Protein AF-0000000071353241 (afdb_homodimer)

Foldseek 3Di:
DPPPPPPPPPPVPPDDPPDDADPDADPDADDLVFFDDWDWDDCVDDHNDTWIWTQGVVRDTGTHDPVDPSVVVSVVVVVVVVVVVVVVVVVVVVVVVD/DPPPPPPPPPPVPPDDPPDDADPDADPDADDLVFFDDWDWDDCVDDHNDTWIWTQGVVRDTGTHDPVDPSVVVSVVVVVVVVVVVVVVVVVVVVVVVD

pLDDT: mean 79.27, std 21.47, range [33.78, 96.94]

Sequence (196 aa):
MTMIVKKMLCVMSDGPLNYACCVKYTQNPLPFGVIKGFMEQKSTEVCRIDAIIFLTKNNKKVCASTKDQWVRVALARLRSKLEKLSEEGNQHLITAGLMTMIVKKMLCVMSDGPLNYACCVKYTQNPLPFGVIKGFMEQKSTEVCRIDAIIFLTKNNKKVCASTKDQWVRVALARLRSKLEKLSEEGNQHLITAGL

InterPro domains:
  IPR001811 Chemokine interleukin-8-like domain [PF00048] (20-78)
  IPR001811 Chemokine interleukin-8-like domain [SM00199] (18-78)
  IPR036048 Chemokine interleukin-8-like superfamily [SSF54117] (17-86)
  IPR039809 Chemokine beta/gamma/delta [PTHR12015] (10-80)

Solvent-accessible surface area (backbone atoms only — not comparable to full-atom values): 11376 Å² total; per-residue (Å²): 136,82,78,77,77,73,77,73,72,75,67,62,67,68,46,71,52,85,75,80,60,58,85,61,62,62,90,66,88,73,67,67,87,44,53,40,32,38,34,63,40,47,38,91,58,93,33,83,43,67,32,39,30,38,32,30,78,80,30,37,53,43,32,33,46,47,76,39,66,67,47,26,52,48,38,53,51,49,33,53,49,36,52,52,50,35,50,60,25,48,56,57,58,59,58,69,74,104,135,80,78,76,75,76,75,72,72,74,66,62,69,68,45,72,54,85,74,80,61,60,85,62,60,62,89,68,88,73,67,66,89,44,55,41,33,36,34,62,40,47,39,91,57,93,32,82,43,67,32,40,30,38,32,30,78,82,31,38,53,42,32,33,45,47,75,39,65,68,47,26,52,48,37,52,52,50,31,54,49,36,52,53,51,36,50,60,26,46,56,59,56,58,59,69,73,106

Structure (mmCIF, N/CA/C/O backbone):
data_AF-0000000071353241-model_v1
#
loop_
_entity.id
_entity.type
_entity.pdbx_description
1 polymer 'Chemokine interleukin-8-like domain-containing protein'
#
loop_
_atom_site.group_PDB
_atom_site.id
_atom_site.type_symbol
_atom_site.label_atom_id
_atom_site.label_alt_id
_atom_site.label_comp_id
_atom_site.label_asym_id
_atom_site.label_entity_id
_atom_site.label_seq_id
_atom_site.pdbx_PDB_ins_code
_atom_site.Cartn_x
_atom_site.Cartn_y
_atom_site.Cartn_z
_atom_site.occupancy
_atom_site.B_iso_or_equiv
_atom_site.auth_seq_id
_atom_site.auth_comp_id
_atom_site.auth_asym_id
_atom_site.auth_atom_id
_atom_site.pdbx_PDB_model_num
ATOM 1 N N . MET A 1 1 ? -11.195 47.031 -11.602 1 39.56 1 MET A N 1
ATOM 2 C CA . MET A 1 1 ? -10.57 45.875 -12.266 1 39.56 1 MET A CA 1
ATOM 3 C C . MET A 1 1 ? -10.07 44.875 -11.234 1 39.56 1 MET A C 1
ATOM 5 O O . MET A 1 1 ? -8.953 45 -10.727 1 39.56 1 MET A O 1
ATOM 9 N N . THR A 1 2 ? -10.938 44.469 -10.273 1 43.84 2 THR A N 1
ATOM 10 C CA . THR A 1 2 ? -10.75 43.562 -9.141 1 43.84 2 THR A CA 1
ATOM 11 C C . THR A 1 2 ? -10.477 42.125 -9.617 1 43.84 2 THR A C 1
ATOM 13 O O . THR A 1 2 ? -11.297 41.562 -10.32 1 43.84 2 THR A O 1
ATOM 16 N N . MET A 1 3 ? -9.188 41.844 -9.945 1 35.81 3 MET A N 1
ATOM 17 C CA . MET A 1 3 ? -8.711 40.5 -10.344 1 35.81 3 MET A CA 1
ATOM 18 C C . MET A 1 3 ? -9.086 39.469 -9.305 1 35.81 3 MET A C 1
ATOM 20 O O . MET A 1 3 ? -8.578 39.469 -8.18 1 35.81 3 MET A O 1
ATOM 24 N N . ILE A 1 4 ? -10.32 39 -9.242 1 46.84 4 ILE A N 1
ATOM 25 C CA . ILE A 1 4 ? -10.75 37.906 -8.367 1 46.84 4 ILE A CA 1
ATOM 26 C C . ILE A 1 4 ? -9.898 36.688 -8.633 1 46.84 4 ILE A C 1
ATOM 28 O O . ILE A 1 4 ? -9.961 36.094 -9.719 1 46.84 4 ILE A O 1
ATOM 32 N N . VAL A 1 5 ? -8.6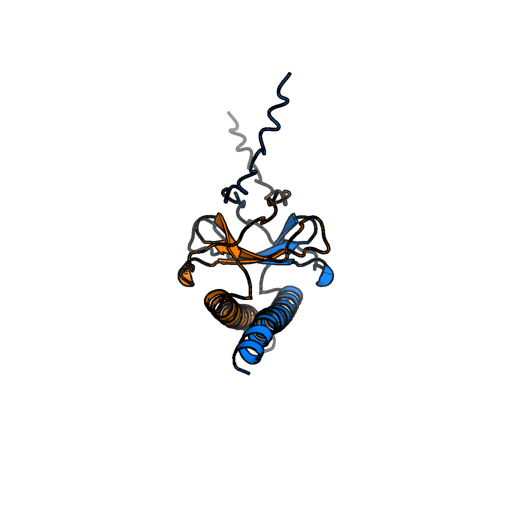8 36.594 -8.07 1 45.72 5 VAL A N 1
ATOM 33 C CA . VAL A 1 5 ? -7.938 35.312 -8.039 1 45.72 5 VAL A CA 1
ATOM 34 C C . VAL A 1 5 ? -8.766 34.25 -7.348 1 45.72 5 VAL A C 1
ATOM 36 O O . VAL A 1 5 ? -9.094 34.375 -6.168 1 45.72 5 VAL A O 1
ATOM 39 N N . LYS A 1 6 ? -9.727 33.688 -7.961 1 37.12 6 LYS A N 1
ATOM 40 C CA . LYS A 1 6 ? -10.398 32.5 -7.445 1 37.12 6 LYS A CA 1
ATOM 41 C C . LYS A 1 6 ? -9.383 31.438 -7.008 1 37.12 6 LYS A C 1
ATOM 43 O O . LYS A 1 6 ? -8.641 30.906 -7.832 1 37.12 6 LYS A O 1
ATOM 48 N N . LYS A 1 7 ? -8.953 31.391 -5.688 1 39.09 7 LYS A N 1
ATOM 49 C CA . LYS A 1 7 ? -8.188 30.281 -5.145 1 39.09 7 LYS A CA 1
ATOM 50 C C . LYS A 1 7 ? -8.852 28.953 -5.469 1 39.09 7 LYS A C 1
ATOM 52 O O . LYS A 1 7 ? -9.93 28.641 -4.957 1 39.09 7 LYS A O 1
ATOM 57 N N . MET A 1 8 ? -8.68 28.422 -6.672 1 38.34 8 MET A N 1
ATOM 58 C CA . MET A 1 8 ? -9.156 27.062 -6.973 1 38.34 8 MET A CA 1
ATOM 59 C C . MET A 1 8 ? -8.672 26.078 -5.922 1 38.34 8 MET A C 1
ATOM 61 O O . MET A 1 8 ? -7.469 25.859 -5.773 1 38.34 8 MET A O 1
ATOM 65 N N . LEU A 1 9 ? -9.359 26.156 -4.797 1 36.19 9 LEU A N 1
ATOM 66 C CA . LEU A 1 9 ? -9.07 25.141 -3.801 1 36.19 9 LEU A CA 1
ATOM 67 C C . LEU A 1 9 ? -9.094 23.75 -4.426 1 36.19 9 LEU A C 1
ATOM 69 O O . LEU A 1 9 ? -10.133 23.312 -4.938 1 36.19 9 LEU A O 1
ATOM 73 N N . CYS A 1 10 ? -8.055 23.469 -5.168 1 33.78 10 CYS A N 1
ATOM 74 C CA . CYS A 1 10 ? -7.941 22.078 -5.582 1 33.78 10 CYS A CA 1
ATOM 75 C C . CYS A 1 10 ? -8.211 21.141 -4.414 1 33.78 10 CYS A C 1
ATOM 77 O O . CYS A 1 10 ? -7.41 21.062 -3.477 1 33.78 10 CYS A O 1
ATOM 79 N N . VAL A 1 11 ? -9.578 21.016 -4.082 1 40.41 11 VAL A N 1
ATOM 80 C CA . VAL A 1 11 ? -9.953 19.938 -3.184 1 40.41 11 VAL A CA 1
ATOM 81 C C . VAL A 1 11 ? -9.344 18.625 -3.678 1 40.41 11 VAL A C 1
ATOM 83 O O . VAL A 1 11 ? -9.469 18.281 -4.855 1 40.41 11 VAL A O 1
ATOM 86 N N . MET A 1 12 ? -8.234 18.266 -3.271 1 42.62 12 MET A N 1
ATOM 87 C CA . MET A 1 12 ? -7.742 16.922 -3.525 1 42.62 12 MET A CA 1
ATOM 88 C C . MET A 1 12 ? -8.867 15.891 -3.422 1 42.62 12 MET A C 1
ATOM 90 O O . MET A 1 12 ? -9.57 15.836 -2.408 1 42.62 12 MET A O 1
ATOM 94 N N . SER A 1 13 ? -9.656 15.789 -4.52 1 41.5 13 SER A N 1
ATOM 95 C CA . SER A 1 13 ? -10.742 14.82 -4.637 1 41.5 13 SER A CA 1
ATOM 96 C C . SER A 1 13 ? -10.289 13.422 -4.242 1 41.5 13 SER A C 1
ATOM 98 O O . SER A 1 13 ? -9.195 12.992 -4.617 1 41.5 13 SER A O 1
ATOM 100 N N . ASP A 1 14 ? -10.547 13.031 -3.055 1 49.31 14 ASP A N 1
ATOM 101 C CA . ASP A 1 14 ? -10.539 11.602 -2.756 1 49.31 14 ASP A CA 1
ATOM 102 C C . ASP A 1 14 ? -11.188 10.805 -3.887 1 49.31 14 ASP A C 1
ATOM 104 O O . ASP A 1 14 ? -12.414 10.773 -4.012 1 49.31 14 ASP A O 1
ATOM 108 N N . GLY A 1 15 ? -10.688 11.055 -5.113 1 51.78 15 GLY A N 1
ATOM 109 C CA . GLY A 1 15 ? -11.383 10.305 -6.145 1 51.78 15 GLY A CA 1
ATOM 110 C C . GLY A 1 15 ? -11.031 8.828 -6.156 1 51.78 15 GLY A C 1
ATOM 111 O O . GLY A 1 15 ? -10.086 8.406 -5.48 1 51.78 15 GLY A O 1
ATOM 112 N N . PRO A 1 16 ? -12.086 8.062 -6.605 1 55.38 16 PRO A N 1
ATOM 113 C CA . PRO A 1 16 ? -11.859 6.629 -6.773 1 55.38 16 PRO A CA 1
ATOM 114 C C . PRO A 1 16 ? -10.594 6.316 -7.578 1 55.38 16 PRO A C 1
ATOM 116 O O . PRO A 1 16 ? -10.227 7.086 -8.469 1 55.38 16 PRO A O 1
ATOM 119 N N . LEU A 1 17 ? -9.594 5.617 -6.926 1 58.62 17 LEU A N 1
ATOM 120 C CA . LEU A 1 17 ? -8.516 5.023 -7.703 1 58.62 17 LEU A CA 1
ATOM 121 C C . LEU A 1 17 ? -9.016 3.836 -8.516 1 58.62 17 LEU A C 1
ATOM 123 O O . LEU A 1 17 ? -9.766 3 -8.008 1 58.62 17 LEU A O 1
ATOM 127 N N . ASN A 1 18 ? -9.633 4.016 -9.633 1 62.59 18 ASN A N 1
ATOM 128 C CA . ASN A 1 18 ? -10.062 2.863 -10.422 1 62.59 18 ASN A CA 1
ATOM 129 C C . ASN A 1 18 ? -8.891 1.947 -10.758 1 62.59 18 ASN A C 1
ATOM 131 O O . ASN A 1 18 ? -8.023 2.307 -11.555 1 62.59 18 ASN A O 1
ATOM 135 N N . TYR A 1 19 ? -8.742 0.944 -9.727 1 66.56 19 TYR A N 1
ATOM 136 C CA . TYR A 1 19 ? -7.668 0.024 -10.078 1 66.56 19 TYR A CA 1
ATOM 137 C C . TYR A 1 19 ? -8.211 -1.197 -10.812 1 66.56 19 TYR A C 1
ATOM 139 O O . TYR A 1 19 ? -9.227 -1.768 -10.406 1 66.56 19 TYR A O 1
ATOM 147 N N . ALA A 1 20 ? -7.641 -1.455 -12.047 1 76.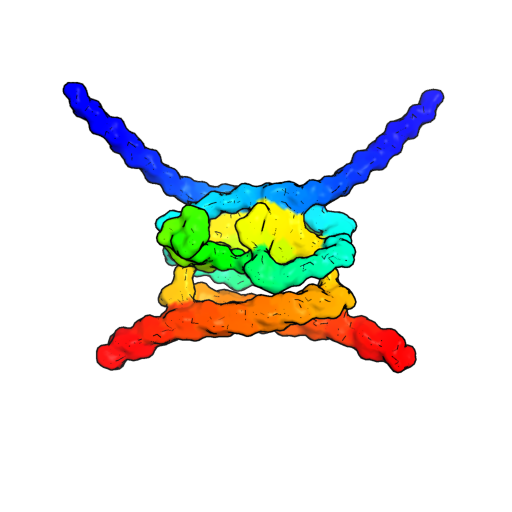25 20 ALA A N 1
ATOM 148 C CA . ALA A 1 20 ? -7.949 -2.678 -12.789 1 76.25 20 ALA A CA 1
ATOM 149 C C . ALA A 1 20 ? -7.426 -3.908 -12.047 1 76.25 20 ALA A C 1
ATOM 151 O O . ALA A 1 20 ? -6.414 -3.836 -11.352 1 76.25 20 ALA A O 1
ATOM 152 N N . CYS A 1 21 ? -8.195 -5.051 -12.164 1 87.38 21 CYS A N 1
ATOM 153 C CA . CYS A 1 21 ? -7.793 -6.309 -11.547 1 87.38 21 CYS A CA 1
ATOM 154 C C . CYS A 1 21 ? -6.496 -6.828 -12.156 1 87.38 21 CYS A C 1
ATOM 156 O O . CYS A 1 21 ? -6.285 -6.719 -13.359 1 87.38 21 CYS A O 1
ATOM 158 N N . CYS A 1 22 ? -5.637 -7.32 -11.305 1 91.12 22 CYS A N 1
ATOM 159 C CA . CYS A 1 22 ? -4.543 -8.156 -11.789 1 91.12 22 CYS A CA 1
ATOM 160 C C . CYS A 1 22 ? -5.07 -9.453 -12.375 1 91.12 22 CYS A C 1
ATOM 162 O O . CYS A 1 22 ? -5.887 -10.141 -11.758 1 91.12 22 CYS A O 1
ATOM 164 N N . VAL A 1 23 ? -4.605 -9.828 -13.609 1 92.31 23 VAL A N 1
ATOM 165 C CA . VAL A 1 23 ? -5.004 -11.094 -14.219 1 92.31 23 VAL A CA 1
ATOM 166 C C . VAL A 1 23 ? -3.775 -11.977 -14.414 1 92.31 23 VAL A C 1
ATOM 168 O O . VAL A 1 23 ? -3.9 -13.188 -14.625 1 92.31 23 VAL A O 1
ATOM 171 N N . LYS A 1 24 ? -2.598 -11.367 -14.375 1 94.44 24 LYS A N 1
ATOM 172 C CA . LYS A 1 24 ? -1.312 -12.047 -14.469 1 94.44 24 LYS A CA 1
ATOM 173 C C . LYS A 1 24 ? -0.288 -11.43 -13.531 1 94.44 24 LYS A C 1
ATOM 175 O O . LYS A 1 24 ? -0.538 -10.375 -12.938 1 94.44 24 LYS A O 1
ATOM 180 N N . TYR A 1 25 ? 0.822 -12.164 -13.344 1 94.62 25 TYR A N 1
ATOM 181 C CA . TYR A 1 25 ? 1.871 -11.68 -12.453 1 94.62 25 TYR A CA 1
ATOM 182 C C . TYR A 1 25 ? 3.104 -11.258 -13.242 1 94.62 25 TYR A C 1
ATOM 184 O O . TYR A 1 25 ? 3.389 -11.812 -14.312 1 94.62 25 TYR A O 1
ATOM 192 N N . THR A 1 26 ? 3.725 -10.258 -12.711 1 95.19 26 THR A N 1
ATOM 193 C CA . THR A 1 26 ? 4.98 -9.82 -13.32 1 95.19 26 THR A CA 1
ATOM 194 C C . THR A 1 26 ? 5.988 -10.969 -13.352 1 95.19 26 THR A C 1
ATOM 196 O O . THR A 1 26 ? 6.062 -11.766 -12.406 1 95.19 26 THR A O 1
ATOM 199 N N . GLN A 1 27 ? 6.719 -11.094 -14.375 1 92.56 27 GLN A N 1
ATOM 200 C CA . GLN A 1 27 ? 7.805 -12.062 -14.492 1 92.56 27 GLN A CA 1
ATOM 201 C C . GLN A 1 27 ? 9.141 -11.438 -14.117 1 92.56 27 GLN A C 1
ATOM 203 O O . GLN A 1 27 ? 10.148 -12.141 -13.977 1 92.56 27 GLN A O 1
ATOM 208 N N . ASN A 1 28 ? 9.109 -10.133 -13.906 1 92.44 28 ASN A N 1
ATOM 209 C CA . ASN A 1 28 ? 10.328 -9.375 -13.656 1 92.44 28 ASN A CA 1
ATOM 210 C C . ASN A 1 28 ? 10.32 -8.742 -12.266 1 92.44 28 ASN A C 1
ATOM 212 O O . ASN A 1 28 ? 9.445 -7.945 -11.945 1 92.44 28 ASN A O 1
ATOM 216 N N . PRO A 1 29 ? 11.414 -9.07 -11.477 1 95.62 29 PRO A N 1
ATOM 217 C CA . PRO A 1 29 ? 11.484 -8.453 -10.148 1 95.62 29 PRO A CA 1
ATOM 218 C C . PRO A 1 29 ? 11.664 -6.938 -10.211 1 95.62 29 PRO A C 1
ATOM 220 O O . PRO A 1 29 ? 12.234 -6.418 -11.172 1 95.62 29 PRO A O 1
ATOM 223 N N . LEU A 1 30 ? 11.133 -6.207 -9.188 1 95.69 30 LEU A N 1
ATOM 224 C CA . LEU A 1 30 ? 11.289 -4.762 -9.047 1 95.69 30 LEU A CA 1
ATOM 225 C C . LEU A 1 30 ? 12.414 -4.43 -8.07 1 95.69 30 LEU A C 1
ATOM 227 O O . LEU A 1 30 ? 12.555 -5.094 -7.039 1 95.69 30 LEU A O 1
ATOM 231 N N . PRO A 1 31 ? 13.258 -3.455 -8.57 1 95.94 31 PRO A N 1
ATOM 232 C CA . PRO A 1 31 ? 14.125 -2.934 -7.512 1 95.94 31 PRO A CA 1
ATOM 233 C C . PRO A 1 31 ? 13.336 -2.354 -6.34 1 95.94 31 PRO A C 1
ATOM 235 O O . PRO A 1 31 ? 12.336 -1.664 -6.543 1 95.94 31 PRO A O 1
ATOM 238 N N . PHE A 1 32 ? 13.742 -2.604 -5.164 1 95.12 32 PHE A N 1
ATOM 239 C CA . PHE A 1 32 ? 13.008 -2.199 -3.971 1 95.12 32 PHE A CA 1
ATOM 240 C C . PHE A 1 32 ? 12.867 -0.683 -3.906 1 95.12 32 PHE A C 1
ATOM 242 O O . PHE A 1 32 ? 11.859 -0.166 -3.416 1 95.12 32 PHE A O 1
ATOM 249 N N . GLY A 1 33 ? 13.898 -0.019 -4.43 1 95.25 33 GLY A N 1
ATOM 250 C CA . GLY A 1 33 ? 13.945 1.43 -4.309 1 95.25 33 GLY A CA 1
ATOM 251 C C . GLY A 1 33 ? 12.797 2.127 -5.012 1 95.25 33 GLY A C 1
ATOM 252 O O . GLY A 1 33 ? 12.508 3.291 -4.734 1 95.25 33 GLY A O 1
ATOM 253 N N . VAL A 1 34 ? 12.156 1.42 -5.973 1 94.19 34 VAL A N 1
ATOM 254 C CA . VAL A 1 34 ? 11.102 2.078 -6.734 1 94.19 34 VAL A CA 1
ATOM 255 C C . VAL A 1 34 ? 9.75 1.798 -6.09 1 94.19 34 VAL A C 1
ATOM 257 O O . VAL A 1 34 ? 8.734 2.383 -6.48 1 94.19 34 VAL A O 1
ATOM 260 N N . ILE A 1 35 ? 9.641 0.927 -5.086 1 95.56 35 ILE A N 1
ATOM 261 C CA . ILE A 1 35 ? 8.391 0.535 -4.453 1 95.56 35 ILE A CA 1
ATOM 262 C C . ILE A 1 35 ? 7.988 1.577 -3.412 1 95.56 35 ILE A C 1
ATOM 264 O O . ILE A 1 35 ? 8.75 1.867 -2.488 1 95.56 35 ILE A O 1
ATOM 268 N N . LYS A 1 36 ? 6.754 2.084 -3.561 1 93.44 36 LYS A N 1
ATOM 269 C CA . LYS A 1 36 ? 6.25 3.115 -2.66 1 93.44 36 LYS A CA 1
ATOM 270 C C . LYS A 1 36 ? 5.223 2.541 -1.688 1 93.44 36 LYS A C 1
ATOM 272 O O . LYS A 1 36 ? 4.93 3.148 -0.657 1 93.44 36 LYS A O 1
ATOM 277 N N . GLY A 1 37 ? 4.711 1.404 -1.974 1 94.81 37 GLY A N 1
ATOM 278 C CA . GLY A 1 37 ? 3.662 0.78 -1.182 1 94.81 37 GLY A CA 1
ATOM 279 C C . GLY A 1 37 ? 3.092 -0.469 -1.826 1 94.81 37 GLY A C 1
ATOM 280 O O . GLY A 1 37 ? 3.693 -1.032 -2.742 1 94.81 37 GLY A O 1
ATOM 281 N N . PHE A 1 38 ? 2.033 -0.947 -1.265 1 94.06 38 PHE A N 1
ATOM 282 C CA . PHE A 1 38 ? 1.396 -2.139 -1.815 1 94.06 38 PHE A CA 1
ATOM 283 C C . PHE A 1 38 ? -0.107 -2.113 -1.565 1 94.06 38 PHE A C 1
ATOM 285 O O . PHE A 1 38 ? -0.594 -1.316 -0.76 1 94.06 38 PHE A O 1
ATOM 292 N N . MET A 1 39 ? -0.828 -2.926 -2.318 1 93.44 39 MET A N 1
ATOM 293 C CA . MET A 1 39 ? -2.242 -3.205 -2.09 1 93.44 39 MET A CA 1
ATOM 294 C C . MET A 1 39 ? -2.547 -4.684 -2.311 1 93.44 39 MET A C 1
ATOM 296 O O . MET A 1 39 ? -2.021 -5.297 -3.24 1 93.44 39 MET A O 1
ATOM 300 N N . GLU A 1 40 ? -3.322 -5.207 -1.43 1 93.88 40 GLU A N 1
ATOM 301 C CA . GLU A 1 40 ? -3.707 -6.609 -1.552 1 93.88 40 GLU A CA 1
ATOM 302 C C . GLU A 1 40 ? -4.926 -6.77 -2.455 1 93.88 40 GLU A C 1
ATOM 304 O O . GLU A 1 40 ? -5.887 -6.008 -2.352 1 93.88 40 GLU A O 1
ATOM 309 N N . GLN A 1 41 ? -4.82 -7.629 -3.416 1 91.94 41 GLN A N 1
ATOM 310 C CA . GLN A 1 41 ? -5.953 -8.086 -4.215 1 91.94 41 GLN A CA 1
ATOM 311 C C . GLN A 1 41 ? -6.383 -9.492 -3.805 1 91.94 41 GLN A C 1
ATOM 313 O O . GLN A 1 41 ? -5.566 -10.414 -3.779 1 91.94 41 GLN A O 1
ATOM 318 N N . LYS A 1 42 ? -7.684 -9.633 -3.455 1 92.88 42 LYS A N 1
ATOM 319 C CA . LYS A 1 42 ? -8.195 -10.93 -3.021 1 92.88 42 LYS A CA 1
ATOM 320 C C . LYS A 1 42 ? -9.164 -11.516 -4.047 1 92.88 42 LYS A C 1
ATOM 322 O O . LYS A 1 42 ? -10.031 -10.805 -4.555 1 92.88 42 LYS A O 1
ATOM 327 N N . SER A 1 43 ? -9.023 -12.781 -4.266 1 93.88 43 SER A N 1
ATOM 328 C CA . SER A 1 43 ? -9.883 -13.492 -5.207 1 93.88 43 SER A CA 1
ATOM 329 C C . SER A 1 43 ? -11.297 -13.641 -4.656 1 93.88 43 SER A C 1
ATOM 331 O O . SER A 1 43 ? -12.234 -13.914 -5.41 1 93.88 43 SER A O 1
ATOM 333 N N . THR A 1 44 ? -11.422 -13.492 -3.324 1 91.81 44 THR A N 1
ATOM 334 C CA . THR A 1 44 ? -12.727 -13.594 -2.68 1 91.81 44 THR A CA 1
ATOM 335 C C . THR A 1 44 ? -13.508 -12.297 -2.85 1 91.81 44 THR A C 1
ATOM 337 O O . THR A 1 44 ? -14.664 -12.203 -2.426 1 91.81 44 THR A O 1
ATOM 340 N N . GLU A 1 45 ? -12.969 -11.312 -3.469 1 88.19 45 GLU A N 1
ATOM 341 C CA . GLU A 1 45 ? -13.617 -10.031 -3.766 1 88.19 45 GLU A CA 1
ATOM 342 C C . GLU A 1 45 ? -13.984 -9.93 -5.242 1 88.19 45 GLU A C 1
ATOM 344 O O . GLU A 1 45 ? -14.508 -10.883 -5.828 1 88.19 45 GLU A O 1
ATOM 349 N N . VAL A 1 46 ? -13.75 -8.773 -5.883 1 83.25 46 VAL A N 1
ATOM 350 C CA . VAL A 1 46 ? -14.211 -8.516 -7.242 1 83.25 46 VAL A CA 1
ATOM 351 C C . VAL A 1 46 ? -13.297 -9.211 -8.242 1 83.25 46 VAL A C 1
ATOM 353 O O . VAL A 1 46 ? -13.742 -9.68 -9.289 1 83.25 46 VAL A O 1
ATOM 356 N N . CYS A 1 47 ? -12.094 -9.32 -7.898 1 88.56 47 CYS A N 1
ATOM 357 C CA . CYS A 1 47 ? -11.102 -9.867 -8.82 1 88.56 47 CYS A CA 1
ATOM 358 C C . CYS A 1 47 ? -10.977 -11.375 -8.648 1 88.56 47 CYS A C 1
ATOM 360 O O . CYS A 1 47 ? -11.336 -11.922 -7.602 1 88.56 47 CYS A O 1
ATOM 362 N N . ARG A 1 48 ? -10.375 -12.094 -9.648 1 90.19 48 ARG A N 1
ATOM 363 C CA . ARG A 1 48 ? -10.461 -13.547 -9.68 1 90.19 48 ARG A CA 1
ATOM 364 C C . ARG A 1 48 ? -9.188 -14.18 -9.125 1 90.19 48 ARG A C 1
ATOM 366 O O . ARG A 1 48 ? -9.141 -15.391 -8.891 1 90.19 48 ARG A O 1
ATOM 373 N N . ILE A 1 49 ? -8.102 -13.453 -8.945 1 94.25 49 ILE A N 1
ATOM 374 C CA . ILE A 1 49 ? -6.875 -14.031 -8.414 1 94.25 49 ILE A CA 1
ATOM 375 C C . ILE A 1 49 ? -6.395 -13.211 -7.215 1 94.25 49 ILE A C 1
ATOM 377 O O . ILE A 1 49 ? -6.691 -12.016 -7.113 1 94.25 49 ILE A O 1
ATOM 381 N N . ASP A 1 50 ? -5.703 -13.891 -6.281 1 94.88 50 ASP A N 1
ATOM 382 C CA . ASP A 1 50 ? -4.961 -13.188 -5.238 1 94.88 50 ASP A CA 1
ATOM 383 C C . ASP A 1 50 ? -3.686 -12.562 -5.797 1 94.88 50 ASP A C 1
ATOM 385 O O . ASP A 1 50 ? -2.994 -13.172 -6.613 1 94.88 50 ASP A O 1
ATOM 389 N N . ALA A 1 51 ? -3.443 -11.336 -5.41 1 95.69 51 ALA A N 1
ATOM 390 C CA . ALA A 1 51 ? -2.225 -10.68 -5.875 1 95.69 51 ALA A CA 1
ATOM 391 C C . ALA A 1 51 ? -1.769 -9.609 -4.895 1 95.69 51 ALA A C 1
ATOM 393 O O . ALA A 1 51 ? -2.568 -9.094 -4.105 1 95.69 51 ALA A O 1
ATOM 394 N N . ILE A 1 52 ? -0.5 -9.477 -4.844 1 95.94 52 ILE A N 1
ATOM 395 C CA . ILE A 1 52 ? 0.092 -8.273 -4.266 1 95.94 52 ILE A CA 1
ATOM 396 C C . ILE A 1 52 ? 0.363 -7.25 -5.363 1 95.94 52 ILE A C 1
ATOM 398 O O . ILE A 1 52 ? 0.978 -7.57 -6.383 1 95.94 52 ILE A O 1
ATOM 402 N N . ILE A 1 53 ? -0.231 -6.121 -5.176 1 94.12 53 ILE A N 1
ATOM 403 C CA . ILE A 1 53 ? 0.038 -5.031 -6.105 1 94.12 53 ILE A CA 1
ATOM 404 C C . ILE A 1 53 ? 1.07 -4.082 -5.504 1 94.12 53 ILE A C 1
ATOM 406 O O . ILE A 1 53 ? 0.798 -3.408 -4.504 1 94.12 53 ILE A O 1
ATOM 410 N N . PHE A 1 54 ? 2.242 -4.047 -6.125 1 95 54 PHE A N 1
ATOM 411 C CA . PHE A 1 54 ? 3.221 -3.037 -5.734 1 95 54 PHE A CA 1
ATOM 412 C C . PHE A 1 54 ? 2.967 -1.727 -6.473 1 95 54 PHE A C 1
ATOM 414 O O . PHE A 1 54 ? 2.709 -1.725 -7.676 1 95 54 PHE A O 1
ATOM 421 N N . LEU A 1 55 ? 2.967 -0.685 -5.684 1 92.5 55 LEU A N 1
A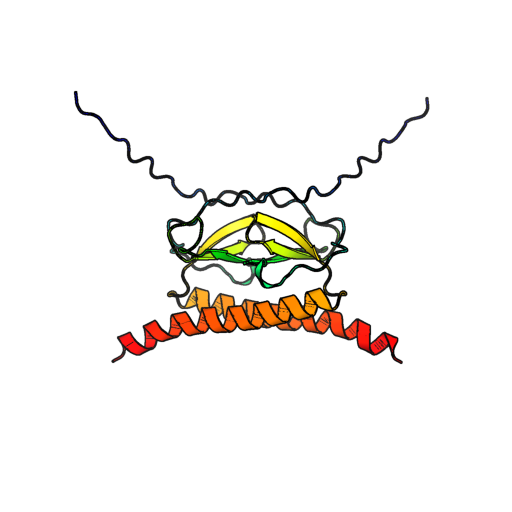TOM 422 C CA . LEU A 1 55 ? 2.844 0.665 -6.223 1 92.5 55 LEU A CA 1
ATOM 423 C C . LEU A 1 55 ? 4.203 1.354 -6.277 1 92.5 55 LEU A C 1
ATOM 425 O O . LEU A 1 55 ? 4.91 1.427 -5.27 1 92.5 55 LEU A O 1
ATOM 429 N N . THR A 1 56 ? 4.562 1.914 -7.473 1 92.19 56 THR A N 1
ATOM 430 C CA . THR A 1 56 ? 5.926 2.385 -7.668 1 92.19 56 THR A CA 1
ATOM 431 C C . THR A 1 56 ? 5.969 3.906 -7.758 1 92.19 56 THR A C 1
ATOM 433 O O . THR A 1 56 ? 4.93 4.551 -7.926 1 92.19 56 THR A O 1
ATOM 436 N N . LYS A 1 57 ? 7.191 4.457 -7.711 1 88.12 57 LYS A N 1
ATOM 437 C CA . LYS A 1 57 ? 7.453 5.891 -7.789 1 88.12 57 LYS A CA 1
ATOM 438 C C . LYS A 1 57 ? 6.91 6.48 -9.086 1 88.12 57 LYS A C 1
ATOM 440 O O . LYS A 1 57 ? 6.496 7.641 -9.125 1 88.12 57 LYS A O 1
ATOM 445 N N . ASN A 1 58 ? 6.867 5.68 -10.156 1 82.12 58 ASN A N 1
ATOM 446 C CA . ASN A 1 58 ? 6.371 6.16 -11.445 1 82.12 58 ASN A CA 1
ATOM 447 C C . ASN A 1 58 ? 4.887 5.855 -11.617 1 82.12 58 ASN A C 1
ATOM 449 O O . ASN A 1 58 ? 4.391 5.793 -12.742 1 82.12 58 ASN A O 1
ATOM 453 N N . ASN A 1 59 ? 4.199 5.57 -10.523 1 78.88 59 ASN A N 1
ATOM 454 C CA . ASN A 1 59 ? 2.76 5.348 -10.469 1 78.88 59 ASN A CA 1
ATOM 455 C C . ASN A 1 59 ? 2.35 4.129 -11.289 1 78.88 59 ASN A C 1
ATOM 457 O O . ASN A 1 59 ? 1.354 4.172 -12.016 1 78.88 59 ASN A O 1
ATOM 461 N N . LYS A 1 60 ? 3.271 3.215 -11.359 1 84.75 60 LYS A N 1
ATOM 462 C CA . LYS A 1 60 ? 2.947 1.946 -12 1 84.75 60 LYS A CA 1
ATOM 463 C C . LYS A 1 60 ? 2.428 0.931 -10.984 1 84.75 60 LYS A C 1
ATOM 465 O O . LYS A 1 60 ? 2.896 0.888 -9.844 1 84.75 60 LYS A O 1
ATOM 470 N N . LYS A 1 61 ? 1.428 0.183 -11.438 1 88.75 61 LYS A N 1
ATOM 471 C CA . LYS A 1 61 ? 0.947 -0.983 -10.703 1 88.75 61 LYS A CA 1
ATOM 472 C C . LYS A 1 61 ? 1.614 -2.262 -11.203 1 88.75 61 LYS A C 1
ATOM 474 O O . LYS A 1 61 ? 1.63 -2.531 -12.406 1 88.75 61 LYS A O 1
ATOM 479 N N . VAL A 1 62 ? 2.182 -3.02 -10.297 1 93.06 62 VAL A N 1
ATOM 480 C CA . VAL A 1 62 ? 2.861 -4.258 -10.664 1 93.06 62 VAL A CA 1
ATOM 481 C C . VAL A 1 62 ? 2.256 -5.426 -9.891 1 93.06 62 VAL A C 1
ATOM 483 O O . VAL A 1 62 ? 2.334 -5.477 -8.656 1 93.06 62 VAL A O 1
ATOM 486 N N . CYS A 1 63 ? 1.646 -6.281 -10.664 1 94.94 63 CYS A N 1
ATOM 487 C CA . CYS A 1 63 ? 0.978 -7.441 -10.086 1 94.94 63 CYS A CA 1
ATOM 488 C C . CYS A 1 63 ? 1.981 -8.539 -9.75 1 94.94 63 CYS A C 1
ATOM 490 O O . CYS A 1 63 ? 2.711 -9.008 -10.633 1 94.94 63 CYS A O 1
ATOM 492 N N . ALA A 1 64 ? 2.027 -8.953 -8.469 1 96.56 64 ALA A N 1
ATOM 493 C CA . ALA A 1 64 ? 3.031 -9.906 -8.008 1 96.56 64 ALA A CA 1
ATOM 494 C C . ALA A 1 64 ? 2.391 -11.016 -7.176 1 96.56 64 ALA A C 1
ATOM 496 O O . ALA A 1 64 ? 1.277 -10.859 -6.672 1 96.56 64 ALA A O 1
ATOM 497 N N . SER A 1 65 ? 3.102 -12.156 -7.117 1 95.56 65 SER A N 1
ATOM 498 C CA . SER A 1 65 ? 2.643 -13.312 -6.352 1 95.56 65 SER A CA 1
ATOM 499 C C . SER A 1 65 ? 3.586 -13.617 -5.188 1 95.56 65 SER A C 1
ATOM 501 O O . SER A 1 65 ? 4.805 -13.617 -5.359 1 95.56 65 SER A O 1
ATOM 503 N N . THR A 1 66 ? 3.041 -13.852 -4.027 1 95.44 66 THR A N 1
ATOM 504 C CA . THR A 1 66 ? 3.842 -14.156 -2.848 1 95.44 66 THR A CA 1
ATOM 505 C C . THR A 1 66 ? 4.566 -15.492 -3.012 1 95.44 66 THR A C 1
ATOM 507 O O . THR A 1 66 ? 5.457 -15.82 -2.227 1 95.44 66 THR A O 1
ATOM 510 N N . LYS A 1 67 ? 4.191 -16.188 -4.078 1 94.25 67 LYS A N 1
ATOM 511 C CA . LYS A 1 67 ? 4.895 -17.438 -4.352 1 94.25 67 LYS A CA 1
ATOM 512 C C . LYS A 1 67 ? 6.328 -17.172 -4.809 1 94.25 67 LYS A C 1
ATOM 514 O O . LYS A 1 67 ? 7.172 -18.078 -4.773 1 94.25 67 LYS A O 1
ATOM 519 N N . ASP A 1 68 ? 6.566 -16.078 -5.352 1 94.75 68 ASP A N 1
ATOM 520 C CA . ASP A 1 68 ? 7.898 -15.688 -5.797 1 94.75 68 ASP A CA 1
ATOM 521 C C . ASP A 1 68 ? 8.75 -15.188 -4.629 1 94.75 68 ASP A C 1
ATOM 523 O O . ASP A 1 68 ? 8.32 -14.312 -3.875 1 94.75 68 ASP A O 1
ATOM 527 N N . GLN A 1 69 ? 9.977 -15.547 -4.582 1 94.12 69 GLN A N 1
ATOM 528 C CA . GLN A 1 69 ? 10.859 -15.219 -3.467 1 94.12 69 GLN A CA 1
ATOM 529 C C . GLN A 1 69 ? 11.117 -13.711 -3.398 1 94.12 69 GLN A C 1
ATOM 531 O O . GLN A 1 69 ? 11.148 -13.133 -2.312 1 94.12 69 GLN A O 1
ATOM 536 N N . TRP A 1 70 ? 11.336 -13.148 -4.543 1 95.56 70 TRP A N 1
ATOM 537 C CA . TRP A 1 70 ? 11.672 -11.727 -4.516 1 95.56 70 TRP A CA 1
ATOM 538 C C . TRP A 1 70 ? 10.523 -10.906 -3.934 1 95.56 70 TRP A C 1
ATOM 540 O O . TRP A 1 70 ? 10.75 -9.852 -3.332 1 95.56 70 TRP A O 1
ATOM 550 N N . VAL A 1 71 ? 9.266 -11.359 -4.129 1 96.88 71 VAL A N 1
ATOM 551 C CA . VAL A 1 71 ? 8.086 -10.664 -3.607 1 96.88 71 VAL A CA 1
ATOM 552 C C . VAL A 1 71 ? 8.086 -10.727 -2.08 1 96.88 71 VAL A C 1
ATOM 554 O O . VAL A 1 71 ? 7.855 -9.719 -1.411 1 96.88 71 VAL A O 1
ATOM 557 N N . ARG A 1 72 ? 8.477 -11.867 -1.543 1 95.88 72 ARG A N 1
ATOM 558 C CA . ARG A 1 72 ? 8.531 -12.023 -0.093 1 95.88 72 ARG A CA 1
ATOM 559 C C . ARG A 1 72 ? 9.617 -11.133 0.512 1 95.88 72 ARG A C 1
ATOM 561 O O . ARG A 1 72 ? 9.422 -10.555 1.581 1 95.88 72 ARG A O 1
ATOM 568 N N . VAL A 1 73 ? 10.672 -11.055 -0.197 1 95.5 73 VAL A N 1
ATOM 569 C CA . VAL A 1 73 ? 11.758 -10.195 0.257 1 95.5 73 VAL A CA 1
ATOM 570 C C . VAL A 1 73 ? 11.305 -8.734 0.216 1 95.5 73 VAL A C 1
ATOM 572 O O . VAL A 1 73 ? 11.555 -7.973 1.154 1 95.5 73 VAL A O 1
ATOM 575 N N . ALA A 1 74 ? 10.617 -8.367 -0.861 1 96.81 74 ALA A N 1
ATOM 576 C CA . ALA A 1 74 ? 10.102 -7.004 -0.987 1 96.81 74 ALA A CA 1
ATOM 577 C C . ALA A 1 74 ? 9.117 -6.684 0.134 1 96.81 74 ALA A C 1
ATOM 579 O O . ALA A 1 74 ? 9.156 -5.594 0.707 1 96.81 74 ALA A O 1
ATOM 580 N N . LEU A 1 75 ? 8.258 -7.656 0.469 1 96.88 75 LEU A N 1
ATOM 581 C CA . LEU A 1 75 ? 7.285 -7.473 1.543 1 96.88 75 LEU A CA 1
ATOM 582 C C . LEU A 1 75 ? 7.988 -7.32 2.889 1 96.88 75 LEU A C 1
ATOM 584 O O . LEU A 1 75 ? 7.57 -6.512 3.721 1 96.88 75 LEU A O 1
ATOM 588 N N . ALA A 1 76 ? 9.055 -8.047 3.092 1 95.69 76 ALA A N 1
ATOM 589 C CA . ALA A 1 76 ? 9.828 -7.941 4.328 1 95.69 76 ALA A CA 1
ATOM 590 C C . ALA A 1 76 ? 10.461 -6.562 4.457 1 95.69 76 ALA A C 1
ATOM 592 O O . ALA A 1 76 ? 10.492 -5.988 5.551 1 95.69 76 ALA A O 1
ATOM 593 N N . ARG A 1 77 ? 10.945 -6.07 3.348 1 95.5 77 ARG A N 1
ATOM 594 C CA . ARG A 1 77 ? 11.539 -4.738 3.367 1 95.5 77 ARG A CA 1
ATOM 595 C C . ARG A 1 77 ? 10.484 -3.668 3.615 1 95.5 77 ARG A C 1
ATOM 597 O O . ARG A 1 77 ? 10.734 -2.693 4.324 1 95.5 77 ARG A O 1
ATOM 604 N N . LEU A 1 78 ? 9.328 -3.854 3 1 96.19 78 LEU A N 1
ATOM 605 C CA . LEU A 1 78 ? 8.219 -2.938 3.26 1 96.19 78 LEU A CA 1
ATOM 606 C C . LEU A 1 78 ? 7.832 -2.961 4.734 1 96.19 78 LEU A C 1
ATOM 608 O O . LEU A 1 78 ? 7.488 -1.924 5.305 1 96.19 78 LEU A O 1
ATOM 612 N N . ARG A 1 79 ? 7.887 -4.148 5.336 1 95.12 79 ARG A N 1
ATOM 613 C CA . ARG A 1 79 ? 7.598 -4.305 6.758 1 95.12 79 ARG A CA 1
ATOM 614 C C . ARG A 1 79 ? 8.523 -3.439 7.605 1 95.12 79 ARG A C 1
ATOM 616 O O . ARG A 1 79 ? 8.07 -2.734 8.508 1 95.12 79 ARG A O 1
ATOM 623 N N . SER A 1 80 ? 9.789 -3.488 7.27 1 94.31 80 SER A N 1
ATOM 624 C CA . SER A 1 80 ? 10.773 -2.686 7.98 1 94.31 80 SER A CA 1
ATOM 625 C C . SER A 1 80 ? 10.523 -1.194 7.789 1 94.31 80 SER A C 1
ATOM 627 O O . SER A 1 80 ? 10.68 -0.407 8.727 1 94.31 80 SER A O 1
ATOM 629 N N . LYS A 1 81 ? 10.148 -0.864 6.613 1 92.94 81 LYS A N 1
ATOM 630 C CA . LYS A 1 81 ? 9.836 0.532 6.32 1 92.94 81 LYS A CA 1
ATOM 631 C C . LYS A 1 81 ? 8.648 1.018 7.152 1 92.94 81 LYS A C 1
ATOM 633 O O . LYS A 1 81 ? 8.672 2.131 7.684 1 92.94 81 LYS A O 1
ATOM 638 N N . LEU A 1 82 ? 7.59 0.225 7.262 1 94.44 82 LEU A N 1
ATOM 639 C CA . LEU A 1 82 ? 6.406 0.555 8.055 1 94.44 82 LEU A CA 1
ATOM 640 C C . LEU A 1 82 ? 6.777 0.752 9.523 1 94.44 82 LEU A C 1
ATOM 642 O O . LEU A 1 82 ? 6.199 1.605 10.203 1 94.44 82 LEU A O 1
ATOM 646 N N . GLU A 1 83 ? 7.703 -0.054 9.992 1 93.75 83 GLU A N 1
ATOM 647 C CA . GLU A 1 83 ? 8.18 0.064 11.367 1 93.75 83 GLU A CA 1
ATOM 648 C C . GLU A 1 83 ? 8.828 1.424 11.617 1 93.75 83 GLU A C 1
ATOM 650 O O . GLU A 1 83 ? 8.539 2.08 12.617 1 93.75 83 GLU A O 1
ATOM 655 N N . LYS A 1 84 ? 9.617 1.833 10.656 1 91.56 84 LYS A N 1
ATOM 656 C CA . LYS A 1 84 ? 10.289 3.127 10.773 1 91.56 84 LYS A CA 1
ATOM 657 C C . LYS A 1 84 ? 9.281 4.273 10.727 1 91.56 84 LYS A C 1
ATOM 659 O O . LYS A 1 84 ? 9.398 5.242 11.477 1 91.56 84 LYS A O 1
ATOM 664 N N . LEU A 1 85 ? 8.219 4.176 9.844 1 91 85 LEU A N 1
ATOM 665 C CA . LEU A 1 85 ? 7.191 5.199 9.688 1 91 85 LEU A CA 1
ATOM 666 C C . LEU A 1 85 ? 6.367 5.34 10.961 1 91 85 LEU A C 1
ATOM 668 O O . LEU A 1 85 ? 5.984 6.449 11.336 1 91 85 LEU A O 1
ATOM 672 N N . SER A 1 86 ? 6.121 4.27 11.617 1 88.38 86 SER A N 1
ATOM 673 C CA . SER A 1 86 ? 5.328 4.285 12.844 1 88.38 86 SER A CA 1
ATOM 674 C C . SER A 1 86 ? 6.125 4.859 14.008 1 88.38 86 SER A C 1
ATOM 676 O O . SER A 1 86 ? 5.559 5.496 14.898 1 88.38 86 SER A O 1
ATOM 678 N N . GLU A 1 87 ? 7.477 4.668 14.102 1 85.81 87 GLU A N 1
ATOM 679 C CA . GLU A 1 87 ? 8.359 5.168 15.148 1 85.81 87 GLU A CA 1
ATOM 680 C C . GLU A 1 87 ? 8.57 6.672 15.023 1 85.81 87 GLU A C 1
ATOM 682 O O . GLU A 1 87 ? 8.734 7.367 16.031 1 85.81 87 GLU A O 1
ATOM 687 N N . GLU A 1 88 ? 8.625 7.141 13.812 1 77.12 88 GLU A N 1
ATOM 688 C CA . GLU A 1 88 ? 8.82 8.562 13.562 1 77.12 88 GLU A CA 1
ATOM 689 C C . GLU A 1 88 ? 7.703 9.391 14.203 1 77.12 88 GLU A C 1
ATOM 691 O O . GLU A 1 88 ? 7.945 10.492 14.703 1 77.12 88 GLU A O 1
ATOM 696 N N . GLY A 1 89 ? 6.516 8.828 14.164 1 70.69 89 GLY A N 1
ATOM 697 C CA . GLY A 1 89 ? 5.41 9.531 14.797 1 70.69 89 GLY A CA 1
ATOM 698 C C . GLY A 1 89 ? 5.52 9.586 16.312 1 70.69 89 GLY A C 1
ATOM 699 O O . GLY A 1 89 ? 5.02 10.516 16.938 1 70.69 89 GLY A O 1
ATOM 700 N N . ASN A 1 90 ? 6.145 8.57 16.891 1 68.88 90 ASN A N 1
ATOM 701 C CA . ASN A 1 90 ? 6.281 8.484 18.344 1 68.88 90 ASN A CA 1
ATOM 702 C C . ASN A 1 90 ? 7.223 9.562 18.875 1 68.88 90 ASN A C 1
ATOM 704 O O . ASN A 1 90 ? 7.094 9.984 20.031 1 68.88 90 ASN A O 1
ATOM 708 N N . GLN A 1 91 ? 8.086 9.914 18.062 1 61.28 91 GLN A N 1
ATOM 709 C CA . GLN A 1 91 ? 9.047 10.914 18.531 1 61.28 91 GLN A CA 1
ATOM 710 C C . GLN A 1 91 ? 8.344 12.219 18.875 1 61.28 91 GLN A C 1
ATOM 712 O O . GLN A 1 91 ? 8.781 12.945 19.766 1 61.28 91 GLN A O 1
ATOM 717 N N . HIS A 1 92 ? 7.27 12.469 18.219 1 54.53 92 HIS A N 1
ATOM 718 C CA . HIS A 1 92 ? 6.59 13.711 18.562 1 54.53 92 HIS A CA 1
ATOM 719 C C . HIS A 1 92 ? 5.824 13.586 19.875 1 54.53 92 HIS A C 1
ATOM 721 O O . HIS A 1 92 ? 5.699 14.562 20.625 1 54.53 92 HIS A O 1
ATOM 727 N N . LEU A 1 93 ? 5.352 12.383 20.172 1 52.5 93 LEU A N 1
ATOM 728 C CA . LEU A 1 93 ? 4.613 12.227 21.422 1 52.5 93 LEU A CA 1
ATOM 729 C C . LEU A 1 93 ? 5.535 12.383 22.625 1 52.5 93 LEU A C 1
ATOM 731 O O . LEU A 1 93 ? 5.121 12.891 23.672 1 52.5 93 LEU A O 1
ATOM 735 N N . ILE A 1 94 ? 6.668 11.852 22.594 1 49.84 94 ILE A N 1
ATOM 736 C CA . ILE A 1 94 ? 7.516 11.938 23.781 1 49.84 94 ILE A CA 1
ATOM 737 C C . ILE A 1 94 ? 7.918 13.383 24.031 1 49.84 94 ILE A C 1
ATOM 739 O O . ILE A 1 94 ? 8.195 13.773 25.156 1 49.84 94 ILE A O 1
ATOM 743 N N . THR A 1 95 ? 8.148 14.055 23.016 1 46.31 95 THR A N 1
ATOM 744 C CA . THR A 1 95 ? 8.641 15.383 23.375 1 46.31 95 THR A CA 1
ATOM 745 C C . THR A 1 95 ? 7.5 16.266 23.859 1 46.31 95 THR A C 1
ATOM 747 O O . THR A 1 95 ? 7.738 17.344 24.422 1 46.31 95 THR A O 1
ATOM 750 N N . ALA A 1 96 ? 6.215 16.062 23.641 1 45.94 96 ALA A N 1
ATOM 751 C CA . ALA A 1 96 ? 5.16 16.891 24.219 1 45.94 96 ALA A CA 1
ATOM 752 C C . ALA A 1 96 ? 4.984 16.594 25.703 1 45.94 96 ALA A C 1
ATOM 754 O O . ALA A 1 96 ? 4.254 17.297 26.406 1 45.94 96 ALA A O 1
ATOM 755 N N . GLY A 1 97 ? 5.395 15.5 26.203 1 39.16 97 GLY A N 1
ATOM 756 C CA . GLY A 1 97 ? 5.246 15.258 27.625 1 39.16 97 GLY A CA 1
ATOM 757 C C . GLY A 1 97 ? 6.395 15.812 28.453 1 39.16 97 GLY A C 1
ATOM 758 O O . GLY A 1 97 ? 6.43 15.633 29.672 1 39.16 97 GLY A O 1
ATOM 759 N N . LEU A 1 98 ? 7.492 16.234 27.766 1 37.69 98 LEU A N 1
ATOM 760 C CA . LEU A 1 98 ? 8.352 16.906 28.734 1 37.69 98 LEU A CA 1
ATOM 761 C C . LEU A 1 98 ? 7.934 18.375 28.891 1 37.69 98 LEU A C 1
ATOM 763 O O . LEU A 1 98 ? 7.574 19.031 27.922 1 37.69 98 LEU A O 1
ATOM 767 N N . MET B 1 1 ? -20.625 -19.234 -40.844 1 40.59 1 MET B N 1
ATOM 768 C CA . MET B 1 1 ? -20.984 -18.297 -39.781 1 40.59 1 MET B CA 1
ATOM 769 C C . MET B 1 1 ? -20.094 -18.469 -38.562 1 40.59 1 MET B C 1
ATOM 771 O O . MET B 1 1 ? -20.344 -19.344 -37.719 1 40.59 1 MET B O 1
ATOM 775 N N . THR B 1 2 ? -18.766 -18.484 -38.812 1 44.06 2 THR B N 1
ATOM 776 C CA . THR B 1 2 ? -17.641 -18.703 -37.875 1 44.06 2 THR B CA 1
ATOM 777 C C . THR B 1 2 ? -17.547 -17.562 -36.875 1 44.06 2 THR B C 1
ATOM 779 O O . THR B 1 2 ? -17.391 -16.391 -37.25 1 44.06 2 THR B O 1
ATOM 782 N N . MET B 1 3 ? -18.344 -17.688 -35.781 1 33.94 3 MET B N 1
ATOM 783 C CA . MET B 1 3 ? -18.359 -16.75 -34.688 1 33.94 3 MET B CA 1
ATOM 784 C C . MET B 1 3 ? -16.953 -16.594 -34.094 1 33.94 3 MET B C 1
ATOM 786 O O . MET B 1 3 ? -16.422 -17.531 -33.5 1 33.94 3 MET B O 1
ATOM 790 N N . ILE B 1 4 ? -16.078 -15.852 -34.719 1 44.81 4 ILE B N 1
ATOM 791 C CA . ILE B 1 4 ? -14.773 -15.539 -34.156 1 44.81 4 ILE B CA 1
ATOM 792 C C . ILE B 1 4 ? -14.938 -14.852 -32.812 1 44.81 4 ILE B C 1
ATOM 794 O O . ILE B 1 4 ? -15.516 -13.766 -32.719 1 44.81 4 ILE B O 1
ATOM 798 N N . VAL B 1 5 ? -15.047 -15.562 -31.703 1 40.28 5 VAL B N 1
ATOM 799 C CA . VAL B 1 5 ? -14.945 -15.023 -30.359 1 40.28 5 VAL B CA 1
ATOM 800 C C . VAL B 1 5 ? -13.586 -14.344 -30.172 1 40.28 5 VAL B C 1
ATOM 802 O O . VAL B 1 5 ? -12.547 -14.992 -30.297 1 40.28 5 VAL B O 1
ATOM 805 N N . LYS B 1 6 ? -13.453 -13.164 -30.609 1 35.69 6 LYS B N 1
ATOM 806 C CA . LYS B 1 6 ? -12.289 -12.359 -30.25 1 35.69 6 LYS B CA 1
ATOM 807 C C . LYS B 1 6 ? -12.039 -12.422 -28.734 1 35.69 6 LYS B C 1
ATOM 809 O O . LYS B 1 6 ? -12.859 -11.938 -27.953 1 35.69 6 LYS B O 1
ATOM 814 N N . LYS B 1 7 ? -11.273 -13.469 -28.172 1 36.44 7 LYS B N 1
ATOM 815 C CA . LYS B 1 7 ? -10.812 -13.391 -26.797 1 36.44 7 LYS B CA 1
ATOM 816 C C . LYS B 1 7 ? -10.125 -12.055 -26.516 1 36.44 7 LYS B C 1
ATOM 818 O O . LYS B 1 7 ? -9.039 -11.797 -27.031 1 36.44 7 LYS B O 1
ATOM 823 N N . MET B 1 8 ? -10.852 -11.062 -26.25 1 37.88 8 MET B N 1
ATOM 824 C CA . MET B 1 8 ? -10.242 -9.805 -25.828 1 37.88 8 MET B CA 1
ATOM 825 C C . MET B 1 8 ? -9.328 -10.008 -24.625 1 37.88 8 MET B C 1
ATOM 827 O O . MET B 1 8 ? -9.797 -10.398 -23.547 1 37.88 8 MET B O 1
ATOM 831 N N . LEU B 1 9 ? -8.164 -10.547 -24.969 1 36.31 9 LEU B N 1
ATOM 832 C CA . LEU B 1 9 ? -7.168 -10.625 -23.906 1 36.31 9 LEU B CA 1
ATOM 833 C C . LEU B 1 9 ? -7.043 -9.289 -23.188 1 36.31 9 LEU B C 1
ATOM 835 O O . LEU B 1 9 ? -6.676 -8.281 -23.797 1 36.31 9 LEU B O 1
ATOM 839 N N . CYS B 1 10 ? -8.031 -9.023 -22.391 1 34.78 10 CYS B N 1
ATOM 840 C CA . CYS B 1 10 ? -7.852 -7.867 -21.516 1 34.78 10 CYS B CA 1
ATOM 841 C C . CYS B 1 10 ? -6.473 -7.879 -20.859 1 34.78 10 CYS B C 1
ATOM 843 O O . CYS B 1 10 ? -6.188 -8.727 -20.016 1 34.78 10 CYS B O 1
ATOM 845 N N . VAL B 1 11 ? -5.441 -7.488 -21.766 1 40.72 11 VAL B N 1
ATOM 846 C CA . VAL B 1 11 ? -4.137 -7.207 -21.188 1 40.72 11 VAL B CA 1
ATOM 847 C C . VAL B 1 11 ? -4.293 -6.242 -20.016 1 40.72 11 VAL B C 1
ATOM 849 O O . VAL B 1 11 ? -4.953 -5.207 -20.141 1 40.72 11 VAL B O 1
ATOM 852 N N . MET B 1 12 ? -4.414 -6.691 -18.875 1 43.5 12 MET B N 1
ATOM 853 C CA . MET B 1 12 ? -4.332 -5.824 -17.703 1 43.5 12 MET B CA 1
ATOM 854 C C . MET B 1 12 ? -3.24 -4.777 -17.875 1 43.5 12 MET B C 1
ATOM 856 O O . MET B 1 12 ? -2.09 -5.113 -18.172 1 43.5 12 MET B O 1
ATOM 860 N N . SER B 1 13 ? -3.594 -3.68 -18.609 1 41.78 13 SER B N 1
ATOM 861 C CA . SER B 1 13 ? -2.703 -2.545 -18.844 1 41.78 13 SER B CA 1
ATOM 862 C C . SER B 1 13 ? -2.107 -2.041 -17.531 1 41.78 13 SER B C 1
ATOM 864 O O . SER B 1 13 ? -2.814 -1.919 -16.531 1 41.78 13 SER B O 1
ATOM 866 N N . ASP B 1 14 ? -0.935 -2.436 -17.234 1 49.78 14 ASP B N 1
ATOM 867 C CA . ASP B 1 14 ? -0.15 -1.692 -16.25 1 49.78 14 ASP B CA 1
ATOM 868 C C . ASP B 1 14 ? -0.295 -0.187 -16.453 1 49.78 14 ASP B C 1
ATOM 870 O O . ASP B 1 14 ? 0.239 0.367 -17.422 1 49.78 14 ASP B O 1
ATOM 874 N N . GLY B 1 15 ? -1.561 0.261 -16.484 1 51.94 15 GLY B N 1
ATOM 875 C CA . GLY B 1 15 ? -1.63 1.691 -16.734 1 51.94 15 GLY B CA 1
ATOM 876 C C . GLY B 1 15 ? -1.266 2.533 -15.531 1 51.94 15 GLY B C 1
ATOM 877 O O . GLY B 1 15 ? -1.127 2.01 -14.422 1 51.94 15 GLY B O 1
ATOM 878 N N . PRO B 1 16 ? -0.711 3.721 -15.906 1 55.03 16 PRO B N 1
ATOM 879 C CA . PRO B 1 16 ? -0.413 4.691 -14.844 1 55.03 16 PRO B CA 1
ATOM 880 C C . PRO B 1 16 ? -1.593 4.914 -13.898 1 55.03 16 PRO B C 1
ATOM 882 O O . PRO B 1 16 ? -2.75 4.852 -14.328 1 55.03 16 PRO B O 1
ATOM 885 N N . LEU B 1 17 ? -1.408 4.57 -12.586 1 58.84 17 LEU B N 1
ATOM 886 C CA . LEU B 1 17 ? -2.363 5.031 -11.586 1 58.84 17 LEU B CA 1
ATOM 887 C C . LEU B 1 17 ? -2.217 6.531 -11.352 1 58.84 17 LEU B C 1
ATOM 889 O O . LEU B 1 17 ? -1.1 7.039 -11.234 1 58.84 17 LEU B O 1
ATOM 893 N N . ASN B 1 18 ? -2.834 7.391 -12.109 1 62.41 18 ASN B N 1
ATOM 894 C CA . ASN B 1 18 ? -2.738 8.82 -11.82 1 62.41 18 ASN B CA 1
ATOM 895 C C . ASN B 1 18 ? -3.283 9.148 -10.438 1 62.41 18 ASN B C 1
ATOM 897 O O . ASN B 1 18 ? -4.477 8.977 -10.18 1 62.41 18 ASN B O 1
ATOM 901 N N . TYR B 1 19 ? -2.211 9.117 -9.484 1 66.19 19 TYR B N 1
ATOM 902 C CA . TYR B 1 19 ? -2.725 9.5 -8.172 1 66.19 19 TYR B CA 1
ATOM 903 C C . TYR B 1 19 ? -2.482 10.977 -7.902 1 66.19 19 TYR B C 1
ATOM 905 O O . TYR B 1 19 ? -1.413 11.508 -8.211 1 66.19 19 TYR B O 1
ATOM 913 N N . ALA B 1 20 ? -3.609 11.719 -7.504 1 76.25 20 ALA B N 1
ATOM 914 C CA . ALA B 1 20 ? -3.504 13.109 -7.066 1 76.25 20 ALA B CA 1
ATOM 915 C C . ALA B 1 20 ? -2.754 13.211 -5.742 1 76.25 20 ALA B C 1
ATOM 917 O O . ALA B 1 20 ? -2.826 12.305 -4.91 1 76.25 20 ALA B O 1
ATOM 918 N N . CYS B 1 21 ? -1.945 14.32 -5.594 1 87.19 21 CYS B N 1
ATOM 919 C CA . CYS B 1 21 ? -1.205 14.57 -4.359 1 87.19 21 CYS B CA 1
ATOM 920 C C . CYS B 1 21 ? -2.152 14.789 -3.189 1 87.19 21 CYS B C 1
ATOM 922 O O . CYS B 1 21 ? -3.203 15.414 -3.344 1 87.19 21 CYS B O 1
ATOM 924 N N . CYS B 1 22 ? -1.796 14.234 -2.08 1 91.19 22 CYS B N 1
ATOM 925 C CA . CYS B 1 22 ? -2.422 14.648 -0.831 1 91.19 22 CYS B CA 1
ATOM 926 C C . CYS B 1 22 ? -2.053 16.094 -0.495 1 91.19 22 CYS B C 1
ATOM 928 O O . CYS B 1 22 ? -0.878 16.469 -0.528 1 91.19 22 CYS B O 1
ATOM 930 N N . VAL B 1 23 ? -3.084 16.953 -0.169 1 92.12 23 VAL B N 1
ATOM 931 C CA . VAL B 1 23 ? -2.807 18.328 0.237 1 92.12 23 VAL B CA 1
ATOM 932 C C . VAL B 1 23 ? -3.277 18.547 1.673 1 92.12 23 VAL B C 1
ATOM 934 O O . VAL B 1 23 ? -2.881 19.516 2.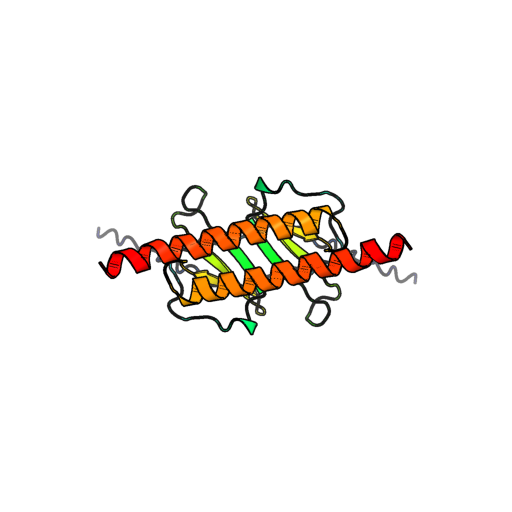32 1 92.12 23 VAL B O 1
ATOM 937 N N . LYS B 1 24 ? -4.121 17.656 2.145 1 94.44 24 LYS B N 1
ATOM 938 C CA . LYS B 1 24 ? -4.621 17.656 3.516 1 94.44 24 LYS B CA 1
ATOM 939 C C . LYS B 1 24 ? -4.73 16.234 4.059 1 94.44 24 LYS B C 1
ATOM 941 O O . LYS B 1 24 ? -4.574 15.266 3.314 1 94.44 24 LYS B O 1
ATOM 946 N N . TYR B 1 25 ? -4.922 16.141 5.383 1 94.75 25 TYR B N 1
ATOM 947 C CA . TYR B 1 25 ? -5.031 14.844 6.027 1 94.75 25 TYR B CA 1
ATOM 948 C C . TYR B 1 25 ? -6.461 14.586 6.5 1 94.75 25 TYR B C 1
ATOM 950 O O . TYR B 1 25 ? -7.184 15.523 6.848 1 94.75 25 TYR B O 1
ATOM 958 N N . THR B 1 26 ? -6.793 13.352 6.422 1 95.12 26 THR B N 1
ATOM 959 C CA . THR B 1 26 ? -8.102 12.961 6.938 1 95.12 26 THR B CA 1
ATOM 960 C C . THR B 1 26 ? -8.234 13.336 8.414 1 95.12 26 THR B C 1
ATOM 962 O O . THR B 1 26 ? -7.27 13.219 9.172 1 95.12 26 THR B O 1
ATOM 965 N N . GLN B 1 27 ? -9.344 13.773 8.812 1 92.56 27 GLN B N 1
ATOM 966 C CA . GLN B 1 27 ? -9.656 14.055 10.211 1 92.56 27 GLN B CA 1
ATOM 967 C C . GLN B 1 27 ? -10.359 12.875 10.867 1 92.56 27 GLN B C 1
ATOM 969 O O . GLN B 1 27 ? -10.516 12.836 12.094 1 92.56 27 GLN B O 1
ATOM 974 N N . ASN B 1 28 ? -10.711 11.906 10.031 1 92.62 28 ASN B N 1
ATOM 975 C CA . ASN B 1 28 ? -11.492 10.766 10.492 1 92.62 28 ASN B CA 1
ATOM 976 C C . ASN B 1 28 ? -10.719 9.461 10.359 1 92.62 28 ASN B C 1
ATOM 978 O O . ASN B 1 28 ? -10.328 9.07 9.258 1 92.62 28 ASN B O 1
ATOM 982 N N . PRO B 1 29 ? -10.602 8.742 11.531 1 95.56 29 PRO B N 1
ATOM 983 C CA . PRO B 1 29 ? -9.898 7.453 11.461 1 95.56 29 PRO B CA 1
ATOM 984 C C . PRO B 1 29 ? -10.641 6.426 10.609 1 95.56 29 PRO B C 1
ATOM 986 O O . PRO B 1 29 ? -11.867 6.477 10.5 1 95.56 29 PRO B O 1
ATOM 989 N N . LEU B 1 30 ? -9.883 5.508 9.953 1 95.75 30 LEU B N 1
ATOM 990 C CA . LEU B 1 30 ? -10.43 4.414 9.164 1 95.75 30 LEU B CA 1
ATOM 991 C C . LEU B 1 30 ? -10.453 3.119 9.969 1 95.75 30 LEU B C 1
ATOM 993 O O . LEU B 1 30 ? -9.516 2.834 10.719 1 95.75 30 LEU B O 1
ATOM 997 N N . PRO B 1 31 ? -11.664 2.479 9.867 1 95.94 31 PRO B N 1
ATOM 998 C CA . PRO B 1 31 ? -11.562 1.112 10.383 1 95.94 31 PRO B CA 1
ATOM 999 C C . PRO B 1 31 ? -10.5 0.286 9.664 1 95.94 31 PRO B C 1
ATOM 1001 O O . PRO B 1 31 ? -10.375 0.363 8.438 1 95.94 31 PRO B O 1
ATOM 1004 N N . PHE B 1 32 ? -9.758 -0.486 10.359 1 95.19 32 PHE B N 1
ATOM 1005 C CA . PHE B 1 32 ? -8.641 -1.231 9.805 1 95.19 32 PHE B CA 1
ATOM 1006 C C . PHE B 1 32 ? -9.117 -2.205 8.727 1 95.19 32 PHE B C 1
ATOM 1008 O O . PHE B 1 32 ? -8.414 -2.451 7.75 1 95.19 32 PHE B O 1
ATOM 1015 N N . GLY B 1 33 ? -10.336 -2.699 8.961 1 95.25 33 GLY B N 1
ATOM 1016 C CA . GLY B 1 33 ? -10.844 -3.742 8.078 1 95.25 33 GLY B CA 1
ATOM 1017 C C . GLY B 1 33 ? -11.008 -3.285 6.645 1 95.25 33 GLY B C 1
ATOM 1018 O O . GLY B 1 33 ? -11.102 -4.109 5.734 1 95.25 33 GLY B O 1
ATOM 1019 N N . VAL B 1 34 ? -11.086 -1.968 6.434 1 94.19 34 VAL B N 1
ATOM 1020 C CA . VAL B 1 34 ? -11.32 -1.483 5.078 1 94.19 34 VAL B CA 1
ATOM 1021 C C . VAL B 1 34 ? -9.992 -1.182 4.395 1 94.19 34 VAL B C 1
ATOM 1023 O O . VAL B 1 34 ? -9.953 -0.905 3.193 1 94.19 34 VAL B O 1
ATOM 1026 N N . ILE B 1 35 ? -8.859 -1.22 5.078 1 95.62 35 ILE B N 1
ATOM 1027 C CA . ILE B 1 35 ? -7.551 -0.878 4.539 1 95.62 35 ILE B CA 1
ATOM 1028 C C . ILE B 1 35 ? -6.977 -2.074 3.781 1 95.62 35 ILE B C 1
ATOM 1030 O O . ILE B 1 35 ? -6.836 -3.162 4.344 1 95.62 35 ILE B O 1
ATOM 1034 N N . LYS B 1 36 ? -6.598 -1.821 2.52 1 93.44 36 LYS B N 1
ATOM 1035 C CA . LYS B 1 36 ? -6.066 -2.877 1.664 1 93.44 36 LYS B CA 1
ATOM 1036 C C . LYS B 1 36 ? -4.559 -2.725 1.476 1 93.44 36 LYS B C 1
ATOM 1038 O O . LYS B 1 36 ? -3.879 -3.672 1.076 1 93.44 36 LYS B O 1
ATOM 1043 N N . GLY B 1 37 ? -4.039 -1.595 1.779 1 94.81 37 GLY B N 1
ATOM 1044 C CA . GLY B 1 37 ? -2.635 -1.282 1.572 1 94.81 37 GLY B CA 1
ATOM 1045 C C . GLY B 1 37 ? -2.305 0.177 1.826 1 94.81 37 GLY B C 1
ATOM 1046 O O . GLY B 1 37 ? -3.09 0.898 2.445 1 94.81 37 GLY B O 1
ATOM 1047 N N . PHE B 1 38 ? -1.126 0.552 1.473 1 93.94 38 PHE B N 1
ATOM 1048 C CA . PHE B 1 38 ? -0.716 1.938 1.662 1 93.94 38 PHE B CA 1
ATOM 1049 C C . PHE B 1 38 ? 0.281 2.359 0.59 1 93.94 38 PHE B C 1
ATOM 1051 O O . PHE B 1 38 ? 0.833 1.516 -0.119 1 93.94 38 PHE B O 1
ATOM 1058 N N . MET B 1 39 ? 0.447 3.662 0.43 1 93.31 39 MET B N 1
ATOM 1059 C CA . MET B 1 39 ? 1.496 4.262 -0.389 1 93.31 39 MET B CA 1
ATOM 1060 C C . MET B 1 39 ? 2.086 5.488 0.297 1 93.31 39 MET B C 1
ATOM 1062 O O . MET B 1 39 ? 1.356 6.281 0.896 1 93.31 39 MET B O 1
ATOM 1066 N N . GLU B 1 40 ? 3.369 5.562 0.241 1 93.88 40 GLU B N 1
ATOM 1067 C CA . GLU B 1 40 ? 4.043 6.707 0.843 1 93.88 40 GLU B CA 1
ATOM 1068 C C . GLU B 1 40 ? 4.109 7.883 -0.128 1 93.88 40 GLU B C 1
ATOM 1070 O O . GLU B 1 40 ? 4.418 7.703 -1.308 1 93.88 40 GLU B O 1
ATOM 1075 N N . GLN B 1 41 ? 3.688 9.016 0.301 1 91.94 41 GLN B N 1
ATOM 1076 C CA . GLN B 1 41 ? 3.902 10.281 -0.396 1 91.94 41 GLN B CA 1
ATOM 1077 C C . GLN B 1 41 ? 4.996 11.102 0.281 1 91.94 41 GLN B C 1
ATOM 1079 O O . GLN B 1 41 ? 4.93 11.359 1.486 1 91.94 41 GLN B O 1
ATOM 1084 N N . LYS B 1 42 ? 6.02 11.508 -0.502 1 92.88 42 LYS B N 1
ATOM 1085 C CA . LYS B 1 42 ? 7.129 12.273 0.054 1 92.88 42 LYS B CA 1
ATOM 1086 C C . LYS B 1 42 ? 7.137 13.695 -0.489 1 92.88 42 LYS B C 1
ATOM 1088 O O . LYS B 1 42 ? 6.961 13.914 -1.69 1 92.88 42 LYS B O 1
ATOM 1093 N N . SER B 1 43 ? 7.402 14.602 0.388 1 93.81 43 SER B N 1
ATOM 1094 C CA . SER B 1 43 ? 7.469 16.016 0.026 1 93.81 43 SER B CA 1
ATOM 1095 C C . SER B 1 43 ? 8.703 16.312 -0.811 1 93.81 43 SER B C 1
ATOM 1097 O O . SER B 1 43 ? 8.773 17.344 -1.477 1 93.81 43 SER B O 1
ATOM 1099 N N . THR B 1 44 ? 9.711 15.406 -0.729 1 91.81 44 THR B N 1
ATOM 1100 C CA . THR B 1 44 ? 10.938 15.57 -1.498 1 91.81 44 THR B CA 1
ATOM 1101 C C . THR B 1 44 ? 10.727 15.141 -2.947 1 91.81 44 THR B C 1
ATOM 1103 O O . THR B 1 44 ? 11.641 15.25 -3.771 1 91.81 44 THR B O 1
ATOM 1106 N N . GLU B 1 45 ? 9.578 14.695 -3.318 1 88.31 45 GLU B N 1
ATOM 1107 C CA . GLU B 1 45 ? 9.211 14.305 -4.676 1 88.31 45 GLU B CA 1
ATOM 1108 C C . GLU B 1 45 ? 8.273 15.32 -5.309 1 88.31 45 GLU B C 1
ATOM 1110 O O . GLU B 1 45 ? 8.5 16.531 -5.203 1 88.31 45 GLU B O 1
ATOM 1115 N N . VAL B 1 46 ? 7.215 14.891 -6.023 1 83.19 46 VAL B N 1
ATOM 1116 C CA . VAL B 1 46 ? 6.367 15.781 -6.805 1 83.19 46 VAL B CA 1
ATOM 1117 C C . VAL B 1 46 ? 5.398 16.516 -5.875 1 83.19 46 VAL B C 1
ATOM 1119 O O . VAL B 1 46 ? 5.066 17.672 -6.113 1 83.19 46 VAL B O 1
ATOM 1122 N N . CYS B 1 47 ? 5.039 15.875 -4.852 1 88.5 47 CYS B N 1
ATOM 1123 C CA . CYS B 1 47 ? 4.039 16.438 -3.951 1 88.5 47 CYS B CA 1
ATOM 1124 C C . CYS B 1 47 ? 4.695 17.266 -2.85 1 88.5 47 CYS B C 1
ATOM 1126 O O . CYS B 1 47 ? 5.879 17.078 -2.553 1 88.5 47 CYS B O 1
ATOM 1128 N N . ARG B 1 48 ? 3.918 18.141 -2.135 1 90.19 48 ARG B N 1
ATOM 1129 C CA . ARG B 1 48 ? 4.527 19.141 -1.262 1 90.19 48 ARG B CA 1
ATOM 1130 C C . ARG B 1 48 ? 4.484 18.688 0.195 1 90.19 48 ARG B C 1
ATOM 1132 O O . ARG B 1 48 ? 5.109 19.312 1.06 1 90.19 48 ARG B O 1
ATOM 1139 N N . ILE B 1 49 ? 3.729 17.688 0.542 1 94.12 49 ILE B N 1
ATOM 1140 C CA . ILE B 1 49 ? 3.672 17.234 1.93 1 94.12 49 ILE B CA 1
ATOM 1141 C C . ILE B 1 49 ? 3.961 15.734 1.999 1 94.12 49 ILE B C 1
ATOM 1143 O O . ILE B 1 49 ? 3.721 15 1.035 1 94.12 49 ILE B O 1
ATOM 1147 N N . ASP B 1 50 ? 4.539 15.297 3.125 1 94.88 50 ASP B N 1
ATOM 1148 C CA . ASP B 1 50 ? 4.629 13.875 3.436 1 94.88 50 ASP B CA 1
ATOM 1149 C C . ASP B 1 50 ? 3.27 13.32 3.857 1 94.88 50 ASP B C 1
ATOM 1151 O O . ASP B 1 50 ? 2.531 13.969 4.602 1 94.88 50 ASP B O 1
ATOM 1155 N N . ALA B 1 51 ? 2.938 12.188 3.314 1 95.69 51 ALA B N 1
ATOM 1156 C CA . ALA B 1 51 ? 1.664 11.578 3.693 1 95.69 51 ALA B CA 1
ATOM 1157 C C . ALA B 1 51 ? 1.71 10.062 3.527 1 95.69 51 ALA B C 1
ATOM 1159 O O . ALA B 1 51 ? 2.525 9.539 2.764 1 95.69 51 ALA B O 1
ATOM 1160 N N . ILE B 1 52 ? 0.994 9.43 4.387 1 95.81 52 ILE B N 1
ATOM 1161 C CA . ILE B 1 52 ? 0.62 8.039 4.16 1 95.81 52 ILE B CA 1
ATOM 1162 C C . ILE B 1 52 ? -0.743 7.973 3.475 1 95.81 52 ILE B C 1
ATOM 1164 O O . ILE B 1 52 ? -1.703 8.602 3.928 1 95.81 52 ILE B O 1
ATOM 1168 N N . ILE B 1 53 ? -0.72 7.352 2.338 1 94.19 53 ILE B N 1
ATOM 1169 C CA . ILE B 1 53 ? -1.983 7.133 1.644 1 94.19 53 ILE B CA 1
ATOM 1170 C C . ILE B 1 53 ? -2.482 5.715 1.914 1 94.19 53 ILE B C 1
ATOM 1172 O O . ILE B 1 53 ? -1.865 4.738 1.478 1 94.19 53 ILE B O 1
ATOM 1176 N N . PHE B 1 54 ? -3.6 5.629 2.643 1 95 54 PHE B N 1
ATOM 1177 C CA . PHE B 1 54 ? -4.246 4.328 2.791 1 95 54 PHE B CA 1
ATOM 1178 C C . PHE B 1 54 ? -5.164 4.043 1.609 1 95 54 PHE B C 1
ATOM 1180 O O . PHE B 1 54 ? -5.922 4.914 1.182 1 95 54 PHE B O 1
ATOM 1187 N N . LEU B 1 55 ? -4.984 2.85 1.094 1 92.5 55 LEU B N 1
ATOM 1188 C CA . LEU B 1 55 ? -5.844 2.361 0.022 1 92.5 55 LEU B CA 1
ATOM 1189 C C . LEU B 1 55 ? -6.906 1.412 0.566 1 92.5 55 LEU B C 1
ATOM 1191 O O . LEU B 1 55 ? -6.582 0.441 1.254 1 92.5 55 LEU B O 1
ATOM 1195 N N . THR B 1 56 ? -8.195 1.684 0.215 1 92.06 56 THR B N 1
ATOM 1196 C CA . THR B 1 56 ? -9.281 0.97 0.88 1 92.06 56 THR B CA 1
ATOM 1197 C C . THR B 1 56 ? -9.984 0.027 -0.092 1 92.06 56 THR B C 1
ATOM 1199 O O . THR B 1 56 ? -9.797 0.128 -1.307 1 92.06 56 THR B O 1
ATOM 1202 N N . LYS B 1 57 ? -10.844 -0.849 0.455 1 88.06 57 LYS B N 1
ATOM 1203 C CA . LYS B 1 57 ? -11.625 -1.831 -0.293 1 88.06 57 LYS B CA 1
ATOM 1204 C C . LYS B 1 57 ? -12.508 -1.152 -1.332 1 88.06 57 LYS B C 1
ATOM 1206 O O . LYS B 1 57 ? -12.781 -1.721 -2.395 1 88.06 57 LYS B O 1
ATOM 1211 N N . ASN B 1 58 ? -12.961 0.074 -1.062 1 81.75 58 ASN B N 1
ATOM 1212 C CA . ASN B 1 58 ? -13.82 0.789 -1.999 1 81.75 58 ASN B CA 1
ATOM 1213 C C . ASN B 1 58 ? -13.008 1.682 -2.934 1 81.75 58 ASN B C 1
ATOM 1215 O O . ASN B 1 58 ? -13.539 2.65 -3.486 1 81.75 58 ASN B O 1
ATOM 1219 N N . ASN 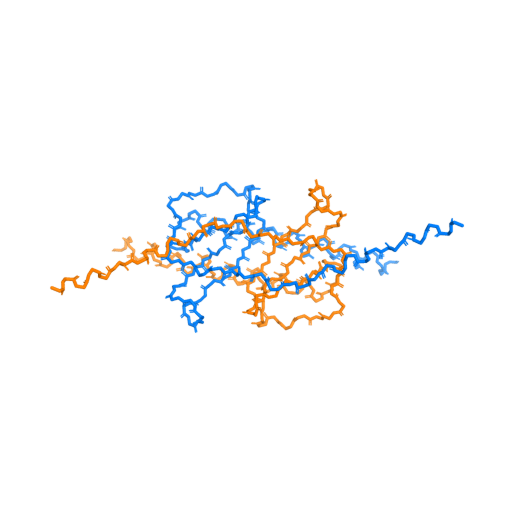B 1 59 ? -11.711 1.422 -3.053 1 78.75 59 ASN B N 1
ATOM 1220 C CA . ASN B 1 59 ? -10.789 2.102 -3.957 1 78.75 59 ASN B CA 1
ATOM 1221 C C . ASN B 1 59 ? -10.68 3.59 -3.637 1 78.75 59 ASN B C 1
ATOM 1223 O O . ASN B 1 59 ? -10.688 4.426 -4.539 1 78.75 59 ASN B O 1
ATOM 1227 N N . LYS B 1 60 ? -10.867 3.861 -2.373 1 84.69 60 LYS B N 1
ATOM 1228 C CA . LYS B 1 60 ? -10.672 5.234 -1.919 1 84.69 60 LYS B CA 1
ATOM 1229 C C . LYS B 1 60 ? -9.242 5.449 -1.422 1 84.69 60 LYS B C 1
ATOM 1231 O O . LYS B 1 60 ? -8.656 4.555 -0.809 1 84.69 60 LYS B O 1
ATOM 1236 N N . LYS B 1 61 ? -8.727 6.617 -1.759 1 88.81 61 LYS B N 1
ATOM 1237 C CA . LYS B 1 61 ? -7.465 7.086 -1.197 1 88.81 61 LYS B CA 1
ATOM 1238 C C . LYS B 1 61 ? -7.703 7.98 0.017 1 88.81 61 LYS B C 1
ATOM 1240 O O . LYS B 1 61 ? -8.492 8.93 -0.046 1 88.81 61 LYS B O 1
ATOM 1245 N N . VAL B 1 62 ? -7.055 7.68 1.107 1 92.94 62 VAL B N 1
ATOM 1246 C CA . VAL B 1 62 ? -7.207 8.461 2.332 1 92.94 62 VAL B CA 1
ATOM 1247 C C . VAL B 1 62 ? -5.844 8.961 2.797 1 92.94 62 VAL B C 1
ATOM 1249 O O . VAL B 1 62 ? -4.961 8.172 3.131 1 92.94 62 VAL B O 1
ATOM 1252 N N . CYS B 1 63 ? -5.734 10.25 2.738 1 94.94 63 CYS B N 1
ATOM 1253 C CA . CYS B 1 63 ? -4.484 10.898 3.109 1 94.94 63 CYS B CA 1
ATOM 1254 C C . CYS B 1 63 ? -4.355 11.008 4.625 1 94.94 63 CYS B C 1
ATOM 1256 O O . CYS B 1 63 ? -5.219 11.586 5.285 1 94.94 63 CYS B O 1
ATOM 1258 N N . ALA B 1 64 ? -3.273 10.438 5.18 1 96.5 64 ALA B N 1
ATOM 1259 C CA . ALA B 1 64 ? -3.102 10.367 6.629 1 96.5 64 ALA B CA 1
ATOM 1260 C C . ALA B 1 64 ? -1.7 10.805 7.039 1 96.5 64 ALA B C 1
ATOM 1262 O O . ALA B 1 64 ? -0.779 10.812 6.215 1 96.5 64 ALA B O 1
ATOM 1263 N N . SER B 1 65 ? -1.589 11.227 8.312 1 95.56 65 SER B N 1
ATOM 1264 C CA . SER B 1 65 ? -0.315 11.664 8.875 1 95.56 65 SER B CA 1
ATOM 1265 C C . SER B 1 65 ? 0.144 10.734 9.992 1 95.56 65 SER B C 1
ATOM 1267 O O . SER B 1 65 ? -0.647 10.367 10.859 1 95.56 65 SER B O 1
ATOM 1269 N N . THR B 1 66 ? 1.4 10.367 9.984 1 95.44 66 THR B N 1
ATOM 1270 C CA . THR B 1 66 ? 1.952 9.492 11.008 1 95.44 66 THR B CA 1
ATOM 1271 C C . THR B 1 66 ? 1.963 10.188 12.367 1 95.44 66 THR B C 1
ATOM 1273 O O . THR B 1 66 ? 2.191 9.547 13.398 1 95.44 66 THR B O 1
ATOM 1276 N N . LYS B 1 67 ? 1.655 11.477 12.336 1 94.19 67 LYS B N 1
ATOM 1277 C CA . LYS B 1 67 ? 1.562 12.188 13.609 1 94.19 67 LYS B CA 1
ATOM 1278 C C . LYS B 1 67 ? 0.332 11.75 14.398 1 94.19 67 LYS B C 1
ATOM 1280 O O . LYS B 1 67 ? 0.25 11.977 15.609 1 94.19 67 LYS B O 1
ATOM 1285 N N . ASP B 1 68 ? -0.629 11.266 13.75 1 94.75 68 ASP B N 1
ATOM 1286 C CA . ASP B 1 68 ? -1.847 10.781 14.383 1 94.75 68 ASP B CA 1
ATOM 1287 C C . ASP B 1 68 ? -1.651 9.359 14.922 1 94.75 68 ASP B C 1
ATOM 1289 O O . ASP B 1 68 ? -1.212 8.469 14.195 1 94.75 68 ASP B O 1
ATOM 1293 N N . GLN B 1 69 ? -2.146 9.086 16.078 1 94.12 69 GLN B N 1
ATOM 1294 C CA . GLN B 1 69 ? -1.946 7.805 16.734 1 94.12 69 GLN B CA 1
ATOM 1295 C C . GLN B 1 69 ? -2.635 6.68 15.969 1 94.12 69 GLN B C 1
ATOM 1297 O O . GLN B 1 69 ? -2.088 5.582 15.844 1 94.12 69 GLN B O 1
ATOM 1302 N N . TRP B 1 70 ? -3.83 6.957 15.523 1 95.69 70 TRP B N 1
ATOM 1303 C CA . TRP B 1 70 ? -4.555 5.883 14.852 1 95.69 70 TRP B CA 1
ATOM 1304 C C . TRP B 1 70 ? -3.82 5.422 13.602 1 95.69 70 TRP B C 1
ATOM 1306 O O . TRP B 1 70 ? -3.914 4.258 13.211 1 95.69 70 TRP B O 1
ATOM 1316 N N . VAL B 1 71 ? -3.086 6.344 12.93 1 96.88 71 VAL B N 1
ATOM 1317 C CA . VAL B 1 71 ? -2.326 6.016 11.727 1 96.88 71 VAL B CA 1
ATOM 1318 C C . VAL B 1 71 ? -1.178 5.074 12.078 1 96.88 71 VAL B C 1
ATOM 1320 O O . VAL B 1 71 ? -0.952 4.074 11.391 1 96.88 71 VAL B O 1
ATOM 1323 N N . ARG B 1 72 ? -0.543 5.328 13.203 1 95.88 72 ARG B N 1
ATOM 1324 C CA . ARG B 1 72 ? 0.5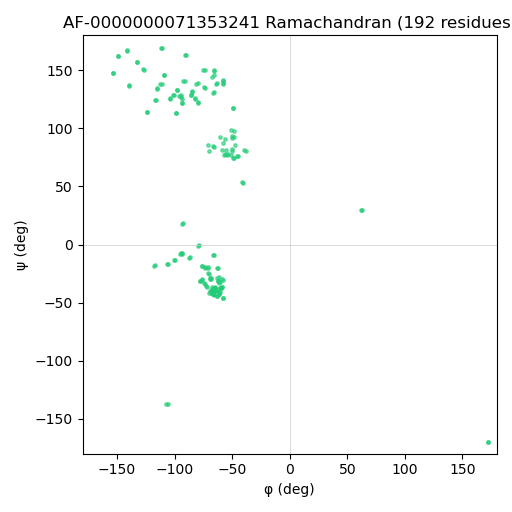56 4.473 13.641 1 95.88 72 ARG B CA 1
ATOM 1325 C C . ARG B 1 72 ? 0.057 3.074 13.992 1 95.88 72 ARG B C 1
ATOM 1327 O O . ARG B 1 72 ? 0.719 2.082 13.68 1 95.88 72 ARG B O 1
ATOM 1334 N N . VAL B 1 73 ? -1.073 3.051 14.578 1 95.5 73 VAL B N 1
ATOM 1335 C CA . VAL B 1 73 ? -1.675 1.763 14.906 1 95.5 73 VAL B CA 1
ATOM 1336 C C . VAL B 1 73 ? -2.033 1.018 13.625 1 95.5 73 VAL B C 1
ATOM 1338 O O . VAL B 1 73 ? -1.777 -0.184 13.508 1 95.5 73 VAL B O 1
ATOM 1341 N N . ALA B 1 74 ? -2.6 1.733 12.656 1 96.81 74 ALA B N 1
ATOM 1342 C CA . ALA B 1 74 ? -2.947 1.129 11.375 1 96.81 74 ALA B CA 1
ATOM 1343 C C . ALA B 1 74 ? -1.706 0.586 10.672 1 96.81 74 ALA B C 1
ATOM 1345 O O . ALA B 1 74 ? -1.734 -0.509 10.109 1 96.81 74 ALA B O 1
ATOM 1346 N N . LEU B 1 75 ? -0.602 1.354 10.734 1 96.94 75 LEU B N 1
ATOM 1347 C CA . LEU B 1 75 ? 0.649 0.923 10.117 1 96.94 75 LEU B CA 1
ATOM 1348 C C . LEU B 1 75 ? 1.194 -0.323 10.805 1 96.94 75 LEU B C 1
ATOM 1350 O O . LEU B 1 75 ? 1.717 -1.225 10.148 1 96.94 75 LEU B O 1
ATOM 1354 N N . ALA B 1 76 ? 1.048 -0.395 12.102 1 95.62 76 ALA B N 1
ATOM 1355 C CA . ALA B 1 76 ? 1.491 -1.566 12.859 1 95.62 76 ALA B CA 1
ATOM 1356 C C . ALA B 1 76 ? 0.695 -2.807 12.461 1 95.62 76 ALA B C 1
ATOM 1358 O O . ALA B 1 76 ? 1.255 -3.896 12.336 1 95.62 76 ALA B O 1
ATOM 1359 N N . ARG B 1 77 ? -0.583 -2.602 12.266 1 95.56 77 ARG B N 1
ATOM 1360 C CA . ARG B 1 77 ? -1.422 -3.721 11.859 1 95.56 77 ARG B CA 1
ATOM 1361 C C . ARG B 1 77 ? -1.084 -4.164 10.438 1 95.56 77 ARG B C 1
ATOM 1363 O O . ARG B 1 77 ? -1.086 -5.359 10.133 1 95.56 77 ARG B O 1
ATOM 1370 N N . LEU B 1 78 ? -0.839 -3.201 9.578 1 96.25 78 LEU B N 1
ATOM 1371 C CA . LEU B 1 78 ? -0.403 -3.533 8.227 1 96.25 78 LEU B CA 1
ATOM 1372 C C . LEU B 1 78 ? 0.905 -4.316 8.25 1 96.25 78 LEU B C 1
ATOM 1374 O O . LEU B 1 78 ? 1.104 -5.23 7.445 1 96.25 78 LEU B O 1
ATOM 1378 N N . ARG B 1 79 ? 1.802 -3.943 9.188 1 95.12 79 ARG B N 1
ATOM 1379 C CA . ARG B 1 79 ? 3.066 -4.648 9.367 1 95.12 79 ARG B CA 1
ATOM 1380 C C . ARG B 1 79 ? 2.834 -6.125 9.664 1 95.12 79 ARG B C 1
ATOM 1382 O O . ARG B 1 79 ? 3.469 -6.9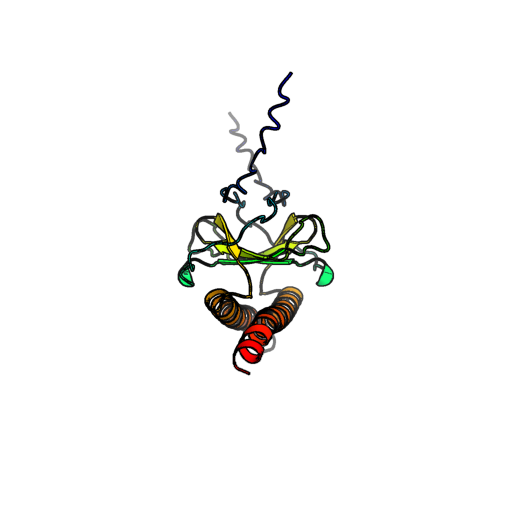92 9.055 1 95.12 79 ARG B O 1
ATOM 1389 N N . SER B 1 80 ? 1.912 -6.375 10.555 1 94.44 80 SER B N 1
ATOM 1390 C CA . SER B 1 80 ? 1.572 -7.746 10.906 1 94.44 80 SER B CA 1
ATOM 1391 C C . SER B 1 80 ? 0.982 -8.5 9.719 1 94.44 80 SER B C 1
ATOM 1393 O O . SER B 1 80 ? 1.272 -9.68 9.516 1 94.44 80 SER B O 1
ATOM 1395 N N . LYS B 1 81 ? 0.191 -7.805 8.984 1 93 81 LYS B N 1
ATOM 1396 C CA . LYS B 1 81 ? -0.404 -8.406 7.797 1 93 81 LYS B CA 1
ATOM 1397 C C . LYS B 1 81 ? 0.667 -8.789 6.781 1 93 81 LYS B C 1
ATOM 1399 O O . LYS B 1 81 ? 0.608 -9.867 6.188 1 93 81 LYS B O 1
ATOM 1404 N N . LEU B 1 82 ? 1.648 -7.926 6.531 1 94.56 82 LEU B N 1
ATOM 1405 C CA . LEU B 1 82 ? 2.748 -8.188 5.609 1 94.56 82 LEU B CA 1
ATOM 1406 C C . LEU B 1 82 ? 3.555 -9.398 6.055 1 94.56 82 LEU B C 1
ATOM 1408 O O . LEU B 1 82 ? 4.035 -10.172 5.219 1 94.56 82 LEU B O 1
ATOM 1412 N N . GLU B 1 83 ? 3.715 -9.539 7.359 1 93.81 83 GLU B N 1
ATOM 1413 C CA . GLU B 1 83 ? 4.422 -10.688 7.914 1 93.81 83 GLU B CA 1
ATOM 1414 C C . GLU B 1 83 ? 3.715 -11.992 7.562 1 93.81 83 GLU B C 1
ATOM 1416 O O . GLU B 1 83 ? 4.355 -12.953 7.133 1 93.81 83 GLU B O 1
ATOM 1421 N N . LYS B 1 84 ? 2.41 -11.961 7.68 1 91.81 84 LYS B N 1
ATOM 1422 C CA . LYS B 1 84 ? 1.628 -13.148 7.359 1 91.81 84 LYS B CA 1
ATOM 1423 C C . LYS B 1 84 ? 1.695 -13.469 5.871 1 91.81 84 LYS B C 1
ATOM 1425 O O . LYS B 1 84 ? 1.807 -14.633 5.484 1 91.81 84 LYS B O 1
ATOM 1430 N N . LEU B 1 85 ? 1.658 -12.422 4.977 1 91.19 85 LEU B N 1
ATOM 1431 C CA . LEU B 1 85 ? 1.709 -12.578 3.527 1 91.19 85 LEU B CA 1
ATOM 1432 C C . LEU B 1 85 ? 3.049 -13.164 3.092 1 91.19 85 LEU B C 1
ATOM 1434 O O . LEU B 1 85 ? 3.105 -13.984 2.172 1 91.19 85 LEU B O 1
ATOM 1438 N N . SER B 1 86 ? 4.09 -12.773 3.74 1 88.62 86 SER B N 1
ATOM 1439 C CA . SER B 1 86 ? 5.426 -13.25 3.398 1 88.62 86 SER B CA 1
ATOM 1440 C C . SER B 1 86 ? 5.625 -14.695 3.85 1 88.62 86 SER B C 1
ATOM 1442 O O . SER B 1 86 ? 6.352 -15.453 3.209 1 88.62 86 SER B O 1
ATOM 1444 N N . GLU B 1 87 ? 5.031 -15.164 4.984 1 86.12 87 GLU B N 1
ATOM 1445 C CA . GLU B 1 87 ? 5.129 -16.516 5.527 1 86.12 87 GLU B CA 1
ATOM 1446 C C . GLU B 1 87 ? 4.336 -17.516 4.684 1 86.12 87 GLU B C 1
ATOM 1448 O O . GLU B 1 87 ? 4.719 -18.672 4.559 1 86.12 87 GLU B O 1
ATOM 1453 N N . GLU B 1 88 ? 3.209 -17.062 4.184 1 77.56 88 GLU B N 1
ATOM 1454 C CA . GLU B 1 88 ? 2.357 -17.906 3.357 1 77.56 88 GLU B CA 1
ATOM 1455 C C . GLU B 1 88 ? 3.109 -18.406 2.125 1 77.56 88 GLU B C 1
ATOM 1457 O O . GLU B 1 88 ? 2.922 -19.547 1.698 1 77.56 88 GLU B O 1
ATOM 1462 N N . GLY B 1 89 ? 3.949 -17.547 1.606 1 71.19 89 GLY B N 1
ATOM 1463 C CA . GLY B 1 89 ? 4.742 -17.969 0.459 1 71.19 89 GLY B CA 1
ATOM 1464 C C . GLY B 1 89 ? 5.785 -19.016 0.803 1 71.19 89 GLY B C 1
ATOM 1465 O O . GLY B 1 89 ? 6.164 -19.828 -0.045 1 71.19 89 GLY B O 1
ATOM 1466 N N . ASN B 1 90 ? 6.285 -18.984 2.041 1 69.06 90 ASN B N 1
ATOM 1467 C CA . ASN B 1 90 ? 7.324 -19.906 2.48 1 69.06 90 ASN B CA 1
ATOM 1468 C C . ASN B 1 90 ? 6.793 -21.344 2.602 1 69.06 90 ASN B C 1
ATOM 1470 O O . ASN B 1 90 ? 7.551 -22.297 2.467 1 69.06 90 ASN B O 1
ATOM 1474 N N . GLN B 1 91 ? 5.594 -21.391 2.875 1 61.44 91 GLN B N 1
ATOM 1475 C CA . GLN B 1 91 ? 5.039 -22.734 3.049 1 61.44 91 GLN B CA 1
ATOM 1476 C C . GLN B 1 91 ? 5.156 -23.547 1.766 1 61.44 91 GLN B C 1
ATOM 1478 O O . GLN B 1 91 ? 5.301 -24.766 1.814 1 61.44 91 GLN B O 1
ATOM 1483 N N . HIS B 1 92 ? 5.156 -22.891 0.679 1 54.78 92 HIS B N 1
ATOM 1484 C CA . HIS B 1 92 ? 5.285 -23.672 -0.547 1 54.78 92 HIS B CA 1
ATOM 1485 C C . HIS B 1 92 ? 6.723 -24.125 -0.758 1 54.78 92 HIS B C 1
ATOM 1487 O O . HIS B 1 92 ? 6.961 -25.203 -1.309 1 54.78 92 HIS B O 1
ATOM 1493 N N . LEU B 1 93 ? 7.703 -23.344 -0.276 1 52.75 93 LEU B N 1
ATOM 1494 C CA . LEU B 1 93 ? 9.094 -23.734 -0.47 1 52.75 93 LEU B CA 1
ATOM 1495 C C . LEU B 1 93 ? 9.43 -24.953 0.38 1 52.75 93 LEU B C 1
ATOM 1497 O O . LEU B 1 93 ? 10.227 -25.812 -0.029 1 52.75 93 LEU B O 1
ATOM 1501 N N . ILE B 1 94 ? 9 -25.031 1.562 1 50.06 94 ILE B N 1
ATOM 1502 C CA . ILE B 1 94 ? 9.406 -26.156 2.395 1 50.06 94 ILE B CA 1
ATOM 1503 C C . ILE B 1 94 ? 8.805 -27.438 1.838 1 50.06 94 ILE B C 1
ATOM 1505 O O . ILE B 1 94 ? 9.375 -28.516 2.01 1 50.06 94 ILE B O 1
ATOM 1509 N N . THR B 1 95 ? 7.672 -27.344 1.373 1 46.94 95 THR B N 1
ATOM 1510 C CA . THR B 1 95 ? 7.16 -28.656 0.989 1 46.94 95 THR B CA 1
ATOM 1511 C C . THR B 1 95 ? 7.797 -29.125 -0.316 1 46.94 95 THR B C 1
ATOM 1513 O O . THR B 1 9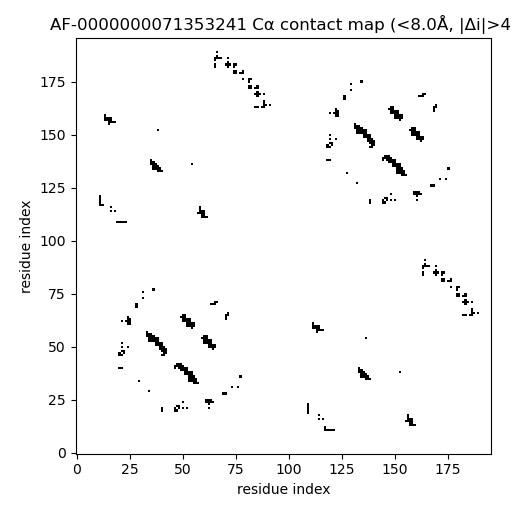5 ? 7.672 -30.297 -0.691 1 46.94 95 THR B O 1
ATOM 1516 N N . ALA B 1 96 ? 8.406 -28.359 -1.192 1 47.41 96 ALA B N 1
ATOM 1517 C CA . ALA B 1 96 ? 9.094 -28.891 -2.369 1 47.41 96 ALA B CA 1
ATOM 1518 C C . ALA B 1 96 ? 10.406 -29.562 -1.981 1 47.41 96 ALA B C 1
ATOM 1520 O O . ALA B 1 96 ? 11.055 -30.203 -2.812 1 47.41 96 ALA B O 1
ATOM 1521 N N . GLY B 1 97 ? 10.977 -29.328 -0.892 1 40.16 97 GLY B N 1
ATOM 1522 C CA . GLY B 1 97 ? 12.211 -30.016 -0.544 1 40.16 97 GLY B CA 1
ATOM 1523 C C . GLY B 1 97 ? 11.984 -31.344 0.158 1 40.16 97 GLY B C 1
ATOM 1524 O O . GLY B 1 97 ? 12.938 -32 0.556 1 40.16 97 GLY B O 1
ATOM 1525 N N . LEU B 1 98 ? 10.719 -31.641 0.602 1 37.56 98 LEU B N 1
ATOM 1526 C CA . LEU B 1 98 ? 10.711 -33.031 1.051 1 37.56 98 LEU B CA 1
ATOM 1527 C C . LEU B 1 98 ? 10.5 -33.969 -0.124 1 37.56 98 LEU B C 1
ATOM 1529 O O . LEU B 1 98 ? 9.719 -33.688 -1.031 1 37.56 98 LEU B O 1
#

Secondary structure (DSSP, 8-state):
---------------B--PPPP-S--SSPPPGGGEEEEEEE-TTTTSSS-EEEEEETT-BEEEE-TTSHHHHHHHHHHHHHHHHHHHHHHHHHHHHT-/---------------B--PPPP-S--SSPPPGGGEEEEEEE-TTTTSSS-EEEEEETTSBEEEE-TTSHHHHHHHHHHHHHHHHHHHHHHHHHHHHT-

Nearest PDB structures (foldseek):
  2hci-assembly1_B  TM=9.610E-01  e=4.769E-06  unclassified
  5ur7-assembly1_B  TM=9.642E-01  e=9.590E-06  Homo sapiens
  1m8a-assembly1_A  TM=9.348E-01  e=4.132E-05  unclassified
  1icw-assembly1_B  TM=8.499E-01  e=2.776E-04  Homo sapiens
  1qe6-assembly3_C  TM=8.058E-01  e=4.330E-04  Homo sapiens

Radius of gyration: 19.5 Å; Cα contacts (8 Å, |Δi|>4): 297; chains: 2; bounding box: 35×79×68 Å

Organism: Cyprinus carpio (NCBI:txid7962)